Protein AF-A0A7J6UN41-F1 (afdb_monomer)

Foldseek 3Di:
DAAEEDEQFDKPPQPDGDHQQQDAPPLVCPRGNLVPVSCVVRCVLVVLVVDVVPYNYAYEYAYAADQQNQFDVSDHQQAADVQGGDPDVSSLQSVLVSVVSSQVSCVVSVRHHQEYEPHAAQCDHDRHRIGHHHDFLQRQQCSLQPHNVVSCCVVPNNRYDYDYDNHDPVCVCVNCVNRVVPPSSVD

Structure (mmCIF, N/CA/C/O backbone):
data_AF-A0A7J6UN41-F1
#
_entry.id   AF-A0A7J6UN41-F1
#
loop_
_atom_site.group_PDB
_atom_site.id
_atom_site.type_symbol
_atom_site.label_atom_id
_ato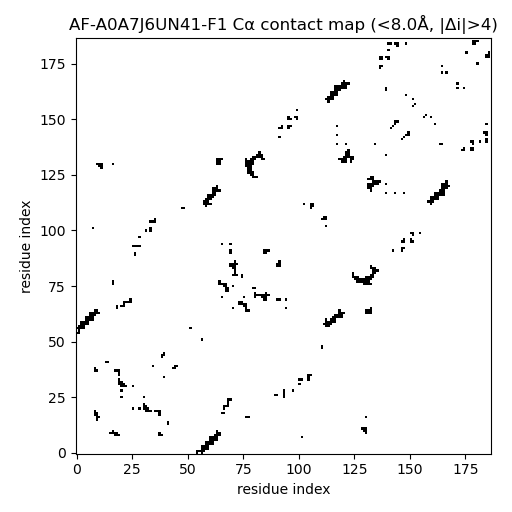m_site.label_alt_id
_atom_site.label_comp_id
_atom_site.label_asym_id
_atom_site.label_entity_id
_atom_site.label_seq_id
_atom_site.pdbx_PDB_ins_code
_atom_site.Cartn_x
_atom_site.Cartn_y
_atom_site.Cartn_z
_atom_site.occupancy
_atom_site.B_iso_or_equiv
_atom_site.auth_seq_id
_atom_site.auth_comp_id
_atom_site.auth_asym_id
_atom_site.auth_atom_id
_atom_site.pdbx_PDB_model_num
ATOM 1 N N . TYR A 1 1 ? -20.476 7.130 10.719 1.00 91.31 1 TYR A N 1
ATOM 2 C CA . TYR A 1 1 ? -19.639 6.565 9.642 1.00 91.31 1 TYR A CA 1
ATOM 3 C C . TYR A 1 1 ? -19.451 5.077 9.896 1.00 91.31 1 TYR A C 1
ATOM 5 O O . TYR A 1 1 ? -19.459 4.680 11.053 1.00 91.31 1 TYR A O 1
ATOM 13 N N . THR A 1 2 ? -19.342 4.261 8.844 1.00 96.31 2 THR A N 1
ATOM 14 C CA . THR A 1 2 ? -19.155 2.792 8.934 1.00 96.31 2 THR A CA 1
ATOM 15 C C . THR A 1 2 ? -17.916 2.299 8.182 1.00 96.31 2 THR A C 1
ATOM 17 O O . THR A 1 2 ? -17.608 1.109 8.202 1.00 96.31 2 THR A O 1
ATOM 20 N N . MET A 1 3 ? -17.208 3.199 7.503 1.00 97.56 3 MET A N 1
ATOM 21 C CA . MET A 1 3 ? -16.012 2.915 6.721 1.00 97.56 3 MET A CA 1
ATOM 22 C C . MET A 1 3 ? -15.042 4.092 6.843 1.00 97.56 3 MET A C 1
ATOM 24 O O . MET A 1 3 ? -15.492 5.232 6.975 1.00 97.56 3 MET A O 1
ATOM 28 N N . GLY A 1 4 ? -13.744 3.806 6.808 1.00 97.94 4 GLY A N 1
ATOM 29 C CA . GLY A 1 4 ? -12.669 4.795 6.770 1.00 97.94 4 GLY A CA 1
ATOM 30 C C . GLY A 1 4 ? -11.590 4.367 5.777 1.00 97.94 4 GLY A C 1
ATOM 31 O O . GLY A 1 4 ? -11.314 3.175 5.643 1.00 97.94 4 GLY A O 1
ATOM 32 N N . ARG A 1 5 ? -11.011 5.337 5.069 1.00 98.50 5 ARG A N 1
ATOM 33 C CA . ARG A 1 5 ? -9.909 5.135 4.123 1.00 98.50 5 ARG A CA 1
ATOM 34 C C . ARG A 1 5 ? -8.638 5.713 4.722 1.00 98.50 5 ARG A C 1
ATOM 36 O O . ARG A 1 5 ? -8.672 6.827 5.237 1.00 98.50 5 ARG A O 1
ATOM 43 N N . ILE A 1 6 ? -7.551 4.962 4.636 1.00 98.56 6 ILE A N 1
ATOM 44 C CA . ILE A 1 6 ? -6.256 5.320 5.206 1.00 98.56 6 ILE A CA 1
ATOM 45 C C . ILE A 1 6 ? -5.226 5.358 4.071 1.00 98.56 6 ILE A C 1
ATOM 47 O O . ILE A 1 6 ? -5.128 4.389 3.311 1.00 98.56 6 ILE A O 1
ATOM 51 N N . PRO A 1 7 ? -4.464 6.449 3.925 1.00 98.50 7 PRO A N 1
ATOM 52 C CA . PRO A 1 7 ? -3.271 6.447 3.097 1.00 98.50 7 PRO A CA 1
ATOM 53 C C . PRO A 1 7 ? -2.235 5.446 3.593 1.00 98.50 7 PRO A C 1
ATOM 55 O O . PRO A 1 7 ? -1.867 5.439 4.761 1.00 98.50 7 PRO A O 1
ATOM 58 N N . ILE A 1 8 ? -1.769 4.579 2.697 1.00 98.75 8 ILE A N 1
ATOM 59 C CA . ILE A 1 8 ? -0.535 3.835 2.933 1.00 98.75 8 ILE A CA 1
ATOM 60 C C . ILE A 1 8 ? 0.595 4.766 2.506 1.00 98.75 8 ILE A C 1
ATOM 62 O O . ILE A 1 8 ? 0.729 5.047 1.311 1.00 98.75 8 ILE A O 1
ATOM 66 N N . ASN A 1 9 ? 1.409 5.193 3.475 1.00 98.38 9 ASN A N 1
ATOM 67 C CA . ASN A 1 9 ? 2.387 6.278 3.347 1.00 98.38 9 ASN A CA 1
ATOM 68 C C . ASN A 1 9 ? 1.715 7.661 3.271 1.00 98.38 9 ASN A C 1
ATOM 70 O O . ASN A 1 9 ? 0.509 7.804 3.450 1.00 98.38 9 ASN A O 1
ATOM 74 N N . SER A 1 10 ? 2.516 8.684 2.987 1.00 97.88 10 SER A N 1
ATOM 75 C CA . SER A 1 10 ? 2.023 10.031 2.681 1.00 97.88 10 SER A CA 1
ATOM 76 C C . SER A 1 10 ? 1.152 10.112 1.418 1.00 97.88 10 SER A C 1
ATOM 78 O O . SER A 1 10 ? 1.224 9.276 0.513 1.00 97.88 10 SER A O 1
ATOM 80 N N . CYS A 1 11 ? 0.348 11.172 1.381 1.00 96.88 11 CYS A N 1
ATOM 81 C CA . CYS A 1 11 ? -0.486 11.622 0.270 1.00 96.88 11 CYS A CA 1
ATOM 82 C C . CYS A 1 11 ? -0.463 13.157 0.171 1.00 96.88 11 CYS A C 1
ATOM 84 O O . CYS A 1 11 ? 0.112 13.834 1.024 1.00 96.88 11 CYS A O 1
ATOM 86 N N . ASP A 1 12 ? -1.200 13.714 -0.789 1.00 95.06 12 ASP A N 1
ATOM 87 C CA . ASP A 1 12 ? -1.386 15.154 -0.999 1.00 95.06 12 ASP A CA 1
ATOM 88 C C . ASP A 1 12 ? -1.931 15.915 0.224 1.00 95.06 12 ASP A C 1
ATOM 90 O O . ASP A 1 12 ? -1.625 17.092 0.408 1.00 95.06 12 ASP A O 1
ATOM 94 N N . PHE A 1 13 ? -2.694 15.245 1.094 1.00 96.56 13 PHE A N 1
ATOM 95 C CA . PHE A 1 13 ? -3.194 15.802 2.360 1.00 96.56 13 PHE A CA 1
ATOM 96 C C . PHE A 1 13 ? -2.281 15.526 3.566 1.00 96.56 13 PHE A C 1
ATOM 98 O O . PHE A 1 13 ? -2.667 15.772 4.710 1.00 96.56 13 PHE A O 1
ATOM 105 N N . SER A 1 14 ? -1.072 15.012 3.338 1.00 96.56 14 SER A N 1
ATOM 106 C CA . SER A 1 14 ? -0.058 14.862 4.383 1.00 96.56 14 SER A CA 1
ATOM 107 C C . SER A 1 14 ? 0.758 16.149 4.533 1.00 96.56 14 SER A C 1
ATOM 109 O O . SER A 1 14 ? 1.025 16.834 3.548 1.00 96.56 14 SER A O 1
ATOM 111 N N . PRO A 1 15 ? 1.212 16.495 5.749 1.00 96.31 15 PRO A N 1
ATOM 112 C CA . PRO A 1 15 ? 2.009 17.703 5.963 1.00 96.31 15 PRO A CA 1
ATOM 113 C C . PRO A 1 15 ? 3.422 17.616 5.362 1.00 96.31 15 PRO A C 1
ATOM 115 O O . PRO A 1 15 ? 4.092 18.638 5.224 1.00 96.31 15 PRO A O 1
ATOM 118 N N . TYR A 1 16 ? 3.892 16.410 5.036 1.00 96.50 16 TYR A N 1
ATOM 119 C CA . TYR A 1 16 ? 5.158 16.138 4.360 1.00 96.50 16 TYR A CA 1
ATOM 120 C C . TYR A 1 16 ? 5.136 14.743 3.722 1.00 96.50 16 TYR A C 1
ATOM 122 O O . TYR A 1 16 ? 4.345 13.882 4.113 1.00 96.50 16 TYR A O 1
ATOM 130 N N . THR A 1 17 ? 6.048 14.509 2.778 1.00 97.31 17 THR A N 1
ATOM 131 C CA . THR A 1 17 ? 6.251 13.202 2.145 1.00 97.31 17 THR A CA 1
ATOM 132 C C . THR A 1 17 ? 7.024 12.262 3.071 1.00 97.31 17 THR A C 1
ATOM 134 O O . THR A 1 17 ? 8.110 12.590 3.550 1.00 97.31 17 THR A O 1
ATOM 137 N N . TYR A 1 18 ? 6.494 11.062 3.280 1.00 98.19 18 TYR A N 1
ATOM 138 C CA . TYR A 1 18 ? 7.138 9.963 3.998 1.00 98.19 18 TYR A CA 1
ATOM 139 C C . TYR A 1 18 ? 6.665 8.604 3.473 1.00 98.19 18 TYR A C 1
ATOM 141 O O . TYR A 1 18 ? 5.602 8.489 2.859 1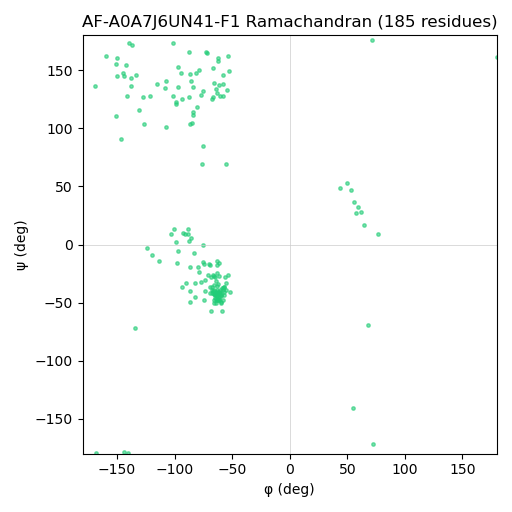.00 98.19 18 TYR A O 1
ATOM 149 N N . ASN A 1 19 ? 7.457 7.573 3.755 1.00 98.50 19 ASN A N 1
ATOM 150 C CA . ASN A 1 19 ? 7.132 6.155 3.618 1.00 98.50 19 ASN A CA 1
ATOM 151 C C . ASN A 1 19 ? 7.712 5.402 4.827 1.00 98.50 19 ASN A C 1
ATOM 153 O O . ASN A 1 19 ? 8.442 5.992 5.624 1.00 98.50 19 ASN A O 1
ATOM 157 N N . PHE A 1 20 ? 7.399 4.116 4.952 1.00 98.69 20 PHE A N 1
ATOM 158 C CA . PHE A 1 20 ? 7.852 3.271 6.055 1.00 98.69 20 PHE A CA 1
ATOM 159 C C . PHE A 1 20 ? 9.059 2.405 5.704 1.00 98.69 20 PHE A C 1
ATOM 161 O O . PHE A 1 20 ? 9.495 1.657 6.557 1.00 98.69 20 PHE A O 1
ATOM 168 N N . ASP A 1 21 ? 9.630 2.482 4.502 1.00 98.44 21 ASP A N 1
ATOM 169 C CA . ASP A 1 21 ? 10.873 1.770 4.187 1.00 98.44 21 ASP A CA 1
ATOM 170 C C . ASP A 1 21 ? 11.727 2.565 3.199 1.00 98.44 21 ASP A C 1
ATOM 172 O O . ASP A 1 21 ? 11.600 2.469 1.972 1.00 98.44 21 ASP A O 1
ATOM 176 N N . ASN A 1 22 ? 12.600 3.392 3.767 1.00 94.50 22 ASN A N 1
ATOM 177 C CA . ASN A 1 22 ? 13.410 4.336 3.013 1.00 94.50 22 ASN A CA 1
ATOM 178 C C . ASN A 1 22 ? 14.853 3.847 2.790 1.00 94.50 22 ASN A C 1
ATOM 180 O O . ASN A 1 22 ? 15.710 4.644 2.396 1.00 94.50 22 ASN A O 1
ATOM 184 N N . VAL A 1 23 ? 15.136 2.562 3.041 1.00 97.75 23 VAL A N 1
ATOM 185 C CA . VAL A 1 23 ? 16.438 1.945 2.758 1.00 97.75 23 VAL A CA 1
ATOM 186 C C . VAL A 1 23 ? 16.401 1.295 1.378 1.00 97.75 23 VAL A C 1
ATOM 188 O O . VAL A 1 23 ? 15.534 0.489 1.065 1.00 97.75 23 VAL A O 1
ATOM 191 N N . SER A 1 24 ? 17.341 1.677 0.514 1.00 98.00 24 SER A N 1
ATOM 192 C CA . SER A 1 24 ? 17.388 1.169 -0.859 1.00 98.00 24 SER A CA 1
ATOM 193 C C . SER A 1 24 ? 17.581 -0.337 -0.917 1.00 98.00 24 SER A C 1
ATOM 195 O O . SER A 1 24 ? 18.474 -0.865 -0.260 1.00 98.00 24 SER A O 1
ATOM 197 N N . ASP A 1 25 ? 16.835 -0.979 -1.817 1.00 97.75 25 ASP A N 1
ATOM 198 C CA . ASP A 1 25 ? 16.968 -2.405 -2.126 1.00 97.75 25 ASP A CA 1
ATOM 199 C C . ASP A 1 25 ? 16.780 -3.319 -0.890 1.00 97.75 25 ASP A C 1
ATOM 201 O O . ASP A 1 25 ? 17.287 -4.443 -0.867 1.00 97.75 25 ASP A O 1
ATOM 205 N N . ASP A 1 26 ? 16.011 -2.874 0.113 1.00 98.31 26 ASP A N 1
ATOM 206 C CA . ASP A 1 26 ? 15.603 -3.685 1.265 1.00 98.31 26 ASP A CA 1
ATOM 207 C C . ASP A 1 26 ? 14.480 -4.664 0.882 1.00 98.31 26 ASP A C 1
ATOM 209 O O . ASP A 1 26 ? 13.315 -4.548 1.255 1.00 98.31 26 ASP A O 1
ATOM 213 N N . PHE A 1 27 ? 14.821 -5.659 0.064 1.00 98.38 27 PHE A N 1
ATOM 214 C CA . PHE A 1 27 ? 13.850 -6.627 -0.458 1.00 98.38 27 PHE A CA 1
ATOM 215 C C . PHE A 1 27 ? 13.191 -7.491 0.625 1.00 98.38 27 PHE A C 1
ATOM 217 O O . PHE A 1 27 ? 12.172 -8.126 0.360 1.00 98.38 27 PHE A O 1
ATOM 224 N N . THR A 1 28 ? 13.790 -7.548 1.811 1.00 97.69 28 THR A N 1
ATOM 225 C CA . THR A 1 28 ? 13.307 -8.294 2.976 1.00 97.69 28 THR A CA 1
ATOM 226 C C . THR A 1 28 ? 12.520 -7.430 3.956 1.00 97.69 28 THR A C 1
ATOM 228 O O . THR A 1 28 ? 11.935 -7.988 4.886 1.00 97.69 28 THR A O 1
ATOM 231 N N . LEU A 1 29 ? 12.459 -6.111 3.731 1.00 98.38 29 LEU A N 1
ATOM 232 C CA . LEU A 1 29 ? 11.807 -5.133 4.604 1.00 98.38 29 LEU A CA 1
ATOM 233 C C . LEU A 1 29 ? 12.358 -5.180 6.045 1.00 98.38 29 LEU A C 1
ATOM 235 O O . LEU A 1 29 ? 11.604 -5.048 7.013 1.00 98.38 29 LEU A O 1
ATOM 239 N N . GLU A 1 30 ? 13.666 -5.417 6.199 1.00 98.25 30 GLU A N 1
ATOM 240 C CA . GLU A 1 30 ? 14.359 -5.450 7.498 1.00 98.25 30 GLU A CA 1
ATOM 241 C C . GLU A 1 30 ? 14.361 -4.081 8.192 1.00 98.25 30 GLU A C 1
ATOM 243 O O . GLU A 1 30 ? 14.383 -4.001 9.423 1.00 98.25 30 GLU A O 1
ATOM 248 N N . HIS A 1 31 ? 14.310 -3.010 7.407 1.00 98.25 31 HIS A N 1
ATOM 249 C CA . HIS A 1 31 ? 14.306 -1.619 7.834 1.00 98.25 31 HIS A CA 1
ATOM 250 C C . HIS A 1 31 ? 12.922 -0.971 7.767 1.00 98.25 31 HIS A C 1
ATOM 252 O O . HIS A 1 31 ? 12.814 0.240 7.986 1.00 98.25 31 HIS A O 1
ATOM 258 N N . PHE A 1 32 ? 11.867 -1.755 7.521 1.00 98.75 32 PHE A N 1
ATOM 259 C CA . PHE A 1 32 ? 10.506 -1.247 7.595 1.00 98.75 32 PHE A CA 1
ATOM 260 C C . PHE A 1 32 ? 10.217 -0.680 8.993 1.00 98.75 32 PHE A C 1
ATOM 262 O O . PHE A 1 32 ? 10.391 -1.346 10.015 1.00 98.75 32 PHE A O 1
ATOM 269 N N . ASP A 1 33 ? 9.722 0.549 9.041 1.00 98.56 33 ASP A N 1
ATOM 270 C CA . ASP A 1 33 ? 9.336 1.249 10.252 1.00 98.56 33 ASP A CA 1
ATOM 271 C C . ASP A 1 33 ? 8.006 0.711 10.806 1.00 98.56 33 ASP A C 1
ATOM 273 O O . ASP A 1 33 ? 6.926 1.261 10.584 1.00 98.56 33 ASP A O 1
ATOM 277 N N . ASP A 1 34 ? 8.091 -0.365 11.591 1.00 97.75 34 ASP A N 1
ATOM 278 C CA . ASP A 1 34 ? 6.957 -0.930 12.333 1.00 97.75 34 ASP A CA 1
ATOM 279 C C . ASP A 1 34 ? 6.349 0.045 13.358 1.00 97.75 34 ASP A C 1
ATOM 281 O O . ASP A 1 34 ? 5.241 -0.195 13.845 1.00 97.75 34 ASP A O 1
ATOM 285 N N . SER A 1 35 ? 7.050 1.129 13.719 1.00 98.12 35 SER A N 1
ATOM 286 C CA . SER A 1 35 ? 6.491 2.146 14.613 1.00 98.12 35 SER A CA 1
ATOM 287 C C . SER A 1 35 ? 5.469 3.039 13.911 1.00 98.12 35 SER A C 1
ATOM 289 O O . SER A 1 35 ? 4.677 3.677 14.606 1.00 98.12 35 SER A O 1
ATOM 291 N N . LEU A 1 36 ? 5.437 3.019 12.570 1.00 98.44 36 LEU A N 1
ATOM 292 C CA . LEU A 1 36 ? 4.603 3.866 11.717 1.00 98.44 36 LEU A CA 1
ATOM 293 C C . LEU A 1 36 ? 4.782 5.346 12.063 1.00 98.44 36 LEU A C 1
ATOM 295 O O . LEU A 1 36 ? 3.808 6.083 12.217 1.00 98.44 36 LEU A O 1
ATOM 299 N N . LYS A 1 37 ? 6.035 5.791 12.210 1.00 98.31 37 LYS A N 1
ATOM 300 C CA . LYS A 1 37 ? 6.355 7.114 12.747 1.00 98.31 37 LYS A CA 1
ATOM 301 C C . LYS A 1 37 ? 5.680 8.247 11.976 1.00 98.31 37 LYS A C 1
ATOM 303 O O . LYS A 1 37 ? 5.208 9.192 12.594 1.00 98.31 37 LYS A O 1
ATOM 308 N N . GLY A 1 38 ? 5.595 8.147 10.649 1.00 97.88 38 GLY A N 1
ATOM 309 C CA . GLY A 1 38 ? 4.888 9.139 9.832 1.00 97.88 38 GLY A CA 1
ATOM 310 C C . GLY A 1 38 ? 3.398 9.272 10.180 1.00 97.88 38 GLY A C 1
ATOM 311 O O . GLY A 1 38 ? 2.883 10.384 10.262 1.00 97.88 38 GLY A O 1
ATOM 312 N N . ASP A 1 39 ? 2.718 8.164 10.472 1.00 98.56 39 ASP A N 1
ATOM 313 C CA . ASP A 1 39 ? 1.304 8.175 10.870 1.00 98.56 39 ASP A CA 1
ATOM 314 C C . ASP A 1 39 ? 1.116 8.623 12.328 1.00 98.56 39 ASP A C 1
ATOM 316 O O . ASP A 1 39 ? 0.121 9.265 12.664 1.00 98.56 39 ASP A O 1
ATOM 320 N N . GLU A 1 40 ? 2.070 8.311 13.207 1.00 98.38 40 GLU A N 1
ATOM 321 C CA . GLU A 1 40 ? 2.088 8.807 14.590 1.00 98.38 40 GLU A CA 1
ATOM 322 C C . GLU A 1 40 ? 2.291 10.327 14.634 1.00 98.38 40 GLU A C 1
ATOM 324 O O . GLU A 1 40 ? 1.508 11.051 15.248 1.00 98.38 40 GLU A O 1
ATOM 329 N N . ASP A 1 41 ? 3.304 10.829 13.926 1.00 98.00 41 ASP A N 1
ATOM 330 C CA . ASP A 1 41 ? 3.678 12.247 13.905 1.00 98.00 41 ASP A CA 1
ATOM 331 C C . ASP A 1 41 ? 2.574 13.134 13.304 1.00 98.00 41 ASP A C 1
ATOM 333 O O . ASP A 1 41 ? 2.408 14.287 13.705 1.00 98.00 41 ASP A O 1
ATOM 337 N N . THR A 1 42 ? 1.802 12.602 12.352 1.00 97.75 42 THR A N 1
ATOM 338 C CA . THR A 1 42 ? 0.660 13.303 11.740 1.00 97.75 42 THR A CA 1
ATOM 339 C C . THR A 1 42 ? -0.625 13.207 12.565 1.00 97.75 42 THR A C 1
ATOM 341 O O . THR A 1 42 ? -1.613 13.866 12.239 1.00 97.75 42 THR A O 1
ATOM 344 N N . GLY A 1 43 ? -0.632 12.406 13.636 1.00 98.12 43 GLY A N 1
ATOM 345 C CA . GLY A 1 43 ? -1.807 12.152 14.468 1.00 98.12 43 GLY A CA 1
ATOM 346 C C . GLY A 1 43 ? -2.821 11.181 13.851 1.00 98.12 43 GLY A C 1
ATOM 347 O O . GLY A 1 43 ? -3.906 11.014 14.409 1.00 98.12 43 GLY A O 1
ATOM 348 N N . MET A 1 44 ? -2.490 10.517 12.736 1.00 98.25 44 MET A N 1
ATOM 349 C CA . MET A 1 44 ? -3.361 9.540 12.071 1.00 98.25 44 MET A CA 1
ATOM 350 C C . MET A 1 44 ? -3.698 8.367 12.999 1.00 98.25 44 MET A C 1
ATOM 352 O O . MET A 1 44 ? -4.862 7.980 13.109 1.00 98.25 44 MET A O 1
ATOM 356 N N . ILE A 1 45 ? -2.705 7.834 13.720 1.00 98.50 45 ILE A N 1
ATOM 357 C CA . ILE A 1 45 ? -2.915 6.722 14.662 1.00 98.50 45 ILE A CA 1
ATOM 358 C C . ILE A 1 45 ? -3.889 7.119 15.779 1.00 98.50 45 ILE A C 1
ATOM 360 O O . ILE A 1 45 ? -4.857 6.401 16.040 1.00 98.50 45 ILE A O 1
ATOM 364 N N . GLN A 1 46 ? -3.690 8.289 16.395 1.00 98.50 46 GLN A N 1
ATOM 365 C CA . GLN A 1 46 ? -4.582 8.781 17.448 1.00 98.50 46 GLN A CA 1
ATOM 366 C C . GLN A 1 46 ? -6.004 9.018 16.919 1.00 98.50 46 GLN A C 1
ATOM 368 O 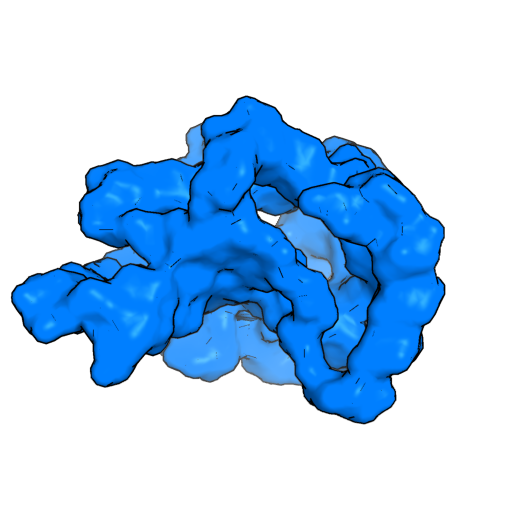O . GLN A 1 46 ? -6.971 8.585 17.544 1.00 98.50 46 GLN A O 1
ATOM 373 N N . LEU A 1 47 ? -6.139 9.631 15.739 1.00 98.25 47 LEU A N 1
ATOM 374 C CA . LEU A 1 47 ? -7.434 9.860 15.096 1.00 98.25 47 LEU A CA 1
ATOM 375 C C . LEU A 1 47 ? -8.203 8.549 14.876 1.00 98.25 47 LEU A C 1
ATOM 377 O O . LEU A 1 47 ? -9.410 8.481 15.120 1.00 98.25 47 LEU A O 1
ATOM 381 N N . LEU A 1 48 ? -7.517 7.500 14.419 1.00 98.44 48 LEU A N 1
ATOM 382 C CA . LEU A 1 48 ? -8.126 6.192 14.192 1.00 98.44 48 LEU A CA 1
ATOM 383 C C . LEU A 1 48 ? -8.554 5.530 15.503 1.00 98.44 48 LEU A C 1
ATOM 385 O O . LEU A 1 48 ? -9.639 4.948 15.553 1.00 98.44 48 LEU A O 1
ATOM 389 N N . HIS A 1 49 ? -7.764 5.655 16.570 1.00 98.56 49 HIS A N 1
ATOM 390 C CA . HIS A 1 49 ? -8.159 5.182 17.897 1.00 98.56 49 HIS A CA 1
ATOM 391 C C . HIS A 1 49 ? -9.412 5.883 18.419 1.00 98.56 49 HIS A C 1
ATOM 393 O O . HIS A 1 49 ? -10.351 5.206 18.845 1.00 98.56 49 HIS A O 1
ATOM 399 N N . ASP A 1 50 ? -9.464 7.210 18.323 1.00 98.38 50 ASP A N 1
ATOM 400 C CA . ASP A 1 50 ? -10.620 7.997 18.757 1.00 98.38 50 ASP A CA 1
ATOM 401 C C . ASP A 1 50 ? -11.874 7.618 17.955 1.00 98.38 50 ASP A C 1
ATOM 403 O O . ASP A 1 50 ? -12.957 7.432 18.515 1.00 98.38 50 ASP A O 1
ATOM 407 N N . ALA A 1 51 ? -11.725 7.424 16.641 1.00 98.12 51 ALA A N 1
ATOM 408 C CA . ALA A 1 51 ? -12.815 7.001 15.772 1.00 98.12 51 ALA A CA 1
ATOM 409 C C . ALA A 1 51 ? -13.311 5.579 16.098 1.00 98.12 51 ALA A C 1
ATOM 411 O O . ALA A 1 51 ? -14.522 5.345 16.149 1.00 98.12 51 ALA A O 1
ATOM 412 N N . LEU A 1 52 ? -12.401 4.632 16.350 1.00 97.88 52 LEU A N 1
ATOM 413 C CA . LEU A 1 52 ? -12.733 3.246 16.698 1.00 97.88 52 LEU A CA 1
ATOM 414 C C . LEU A 1 52 ? -13.337 3.109 18.103 1.00 97.88 52 LEU A C 1
ATOM 416 O O . LEU A 1 52 ? -14.121 2.188 18.340 1.00 97.88 52 LEU A O 1
ATOM 420 N N . ALA A 1 53 ? -13.034 4.033 19.020 1.00 97.81 53 ALA A N 1
ATOM 421 C CA . ALA A 1 53 ? -13.638 4.067 20.351 1.00 97.81 53 ALA A CA 1
ATOM 422 C C . ALA A 1 53 ? -15.147 4.367 20.309 1.00 97.81 53 ALA A C 1
ATOM 424 O O . ALA A 1 53 ? -15.890 3.941 21.195 1.00 97.81 53 ALA A O 1
ATOM 425 N N . VAL A 1 54 ? -15.613 5.076 19.274 1.00 97.69 54 VAL A N 1
ATOM 426 C CA . VAL A 1 54 ? -17.014 5.516 19.150 1.00 97.69 54 VAL A CA 1
ATOM 427 C C . VAL A 1 54 ? -17.773 4.855 17.998 1.00 97.69 54 VAL A C 1
ATOM 429 O O . VAL A 1 54 ? -19.002 4.938 17.947 1.00 97.69 54 VAL A O 1
ATOM 432 N N . ALA A 1 55 ? -17.080 4.196 17.066 1.00 96.75 55 ALA A N 1
ATOM 433 C CA . ALA A 1 55 ? -17.694 3.592 15.891 1.00 96.75 55 ALA A CA 1
ATOM 434 C C . ALA A 1 55 ? -17.031 2.273 15.480 1.00 96.75 55 ALA A C 1
ATOM 436 O O . ALA A 1 55 ? -15.816 2.106 15.505 1.00 96.75 55 ALA A O 1
ATOM 437 N N . LYS A 1 56 ? -17.852 1.340 14.986 1.00 95.62 56 LYS A N 1
ATOM 438 C CA . LYS A 1 56 ? -17.365 0.143 14.291 1.00 95.62 56 LYS A CA 1
ATOM 439 C C . LYS A 1 56 ? -17.130 0.488 12.824 1.00 95.62 56 LYS A C 1
ATOM 441 O O . LYS A 1 56 ? -18.089 0.628 12.063 1.00 95.62 56 LYS A O 1
ATOM 446 N N . LEU A 1 57 ? -15.867 0.638 12.438 1.00 97.75 57 LEU A N 1
ATOM 447 C CA . LEU A 1 57 ? -15.467 1.019 11.085 1.00 97.75 57 LEU A CA 1
ATOM 448 C C . LEU A 1 57 ? -14.853 -0.164 10.336 1.00 97.75 57 LEU A C 1
ATOM 450 O O . LEU A 1 57 ? -14.069 -0.928 10.890 1.00 97.75 57 LEU A O 1
ATOM 454 N N . LYS A 1 58 ? -15.175 -0.280 9.046 1.00 98.31 58 LYS A N 1
ATOM 455 C CA . LYS A 1 58 ? -14.348 -1.023 8.093 1.00 98.31 58 LYS A CA 1
ATOM 456 C C . LYS A 1 58 ? -13.247 -0.095 7.597 1.00 98.31 58 LYS A C 1
ATOM 458 O O . LYS A 1 58 ? -13.545 0.875 6.905 1.00 98.31 58 LYS A O 1
ATOM 463 N N . LEU A 1 59 ? -12.003 -0.365 7.966 1.00 98.75 59 LEU A N 1
ATOM 464 C CA . LEU A 1 59 ? -10.864 0.446 7.544 1.00 98.75 59 LEU A CA 1
ATOM 465 C C . LEU A 1 59 ? -10.186 -0.190 6.335 1.00 98.75 59 LEU A C 1
ATOM 467 O O . LEU A 1 59 ? -9.976 -1.402 6.329 1.00 98.75 59 LEU A O 1
ATOM 471 N N . PHE A 1 60 ? -9.846 0.598 5.320 1.00 98.75 60 PHE A N 1
ATOM 472 C CA . PHE A 1 60 ? -9.054 0.103 4.197 1.00 98.75 60 PHE A CA 1
ATOM 473 C C . PHE A 1 60 ? -7.912 1.039 3.822 1.00 98.75 60 PHE A C 1
ATOM 475 O O . PHE A 1 60 ? -8.041 2.257 3.939 1.00 98.75 60 PHE A O 1
ATOM 482 N N . GLY A 1 61 ? -6.804 0.448 3.376 1.00 98.75 61 GLY A N 1
ATOM 483 C CA . GLY A 1 61 ? -5.610 1.166 2.932 1.00 98.75 61 GLY A CA 1
ATOM 484 C C . GLY A 1 61 ? -5.586 1.399 1.420 1.00 98.75 61 GLY A C 1
ATOM 485 O O . GLY A 1 61 ? -6.055 0.558 0.659 1.00 98.75 61 GLY A O 1
ATOM 486 N N . SER A 1 62 ? -5.014 2.507 0.966 1.00 98.75 62 SER A N 1
ATOM 487 C CA . SER A 1 62 ? -4.657 2.717 -0.445 1.00 98.75 62 SER A CA 1
ATOM 488 C C . SER A 1 62 ? -3.320 3.454 -0.516 1.00 98.75 62 SER A C 1
ATOM 490 O O . SER A 1 62 ? -3.177 4.463 0.176 1.00 98.75 62 SER A O 1
ATOM 492 N N . PRO A 1 63 ? -2.311 2.981 -1.267 1.00 98.38 63 PRO A N 1
ATOM 493 C CA . PRO A 1 63 ? -1.054 3.707 -1.397 1.00 98.38 63 PRO A CA 1
ATOM 494 C C . PRO A 1 63 ? -1.124 4.756 -2.501 1.00 98.38 63 PRO A C 1
ATOM 496 O O . PRO A 1 63 ? -1.634 4.493 -3.587 1.00 98.38 63 PRO A O 1
ATOM 499 N N . TRP A 1 64 ? -0.516 5.916 -2.263 1.00 97.06 64 TRP A N 1
ATOM 500 C CA . TRP A 1 64 ? -0.307 6.922 -3.307 1.00 97.06 64 TRP A CA 1
ATOM 501 C C . TRP A 1 64 ? 0.990 6.668 -4.071 1.00 97.06 64 TRP A C 1
ATOM 503 O O . TRP A 1 64 ? 1.021 6.759 -5.296 1.00 97.06 64 TRP A O 1
ATOM 513 N N . SER A 1 65 ? 2.057 6.280 -3.372 1.00 96.94 65 SER A N 1
ATOM 514 C CA . SER A 1 65 ? 3.325 5.910 -3.995 1.00 96.94 65 SER A CA 1
ATOM 515 C C . SER A 1 65 ? 4.080 4.867 -3.167 1.00 96.94 65 SER A C 1
ATOM 517 O O . SER A 1 65 ? 4.085 4.949 -1.934 1.00 96.94 65 SER A O 1
ATOM 519 N N . PRO A 1 66 ? 4.802 3.940 -3.821 1.00 97.69 66 PRO A N 1
ATOM 520 C CA . PRO A 1 66 ? 5.840 3.153 -3.167 1.00 97.69 66 PRO A CA 1
ATOM 521 C C . PRO A 1 66 ? 7.077 4.017 -2.852 1.00 97.69 66 PRO A C 1
ATOM 523 O O . PRO A 1 66 ? 7.221 5.106 -3.431 1.00 97.69 66 PRO A O 1
ATOM 526 N N . PRO A 1 67 ? 7.990 3.540 -1.981 1.00 98.19 67 PRO A N 1
ATOM 527 C CA . PRO A 1 67 ? 9.305 4.143 -1.786 1.00 98.19 67 PRO A CA 1
ATOM 528 C C . PRO A 1 67 ? 10.076 4.310 -3.100 1.00 98.19 67 PRO A C 1
ATOM 530 O O . PRO A 1 67 ? 9.945 3.512 -4.033 1.00 98.19 67 PRO A O 1
ATOM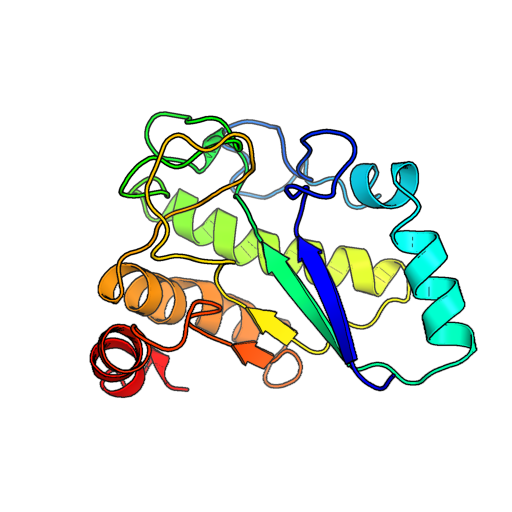 533 N N . TYR A 1 68 ? 10.924 5.338 -3.166 1.00 97.75 68 TYR A N 1
ATOM 534 C CA . TYR A 1 68 ? 11.618 5.722 -4.400 1.00 97.75 68 TYR A CA 1
ATOM 535 C C . TYR A 1 68 ? 12.452 4.578 -4.999 1.00 97.75 68 TYR A C 1
ATOM 537 O O . TYR A 1 68 ? 12.495 4.412 -6.216 1.00 97.75 68 TYR A O 1
ATOM 545 N N . TRP A 1 69 ? 13.073 3.748 -4.155 1.00 98.25 69 TRP A N 1
ATOM 546 C CA . TRP A 1 69 ? 13.938 2.651 -4.585 1.00 98.25 69 TRP A CA 1
ATOM 547 C C . TRP A 1 69 ? 13.167 1.509 -5.267 1.00 98.25 69 TRP A C 1
ATOM 549 O O . TRP A 1 69 ? 13.759 0.734 -6.016 1.00 98.25 69 TRP A O 1
ATOM 559 N N . MET A 1 70 ? 11.844 1.432 -5.096 1.00 98.44 70 MET A N 1
ATOM 560 C CA . MET A 1 70 ? 10.985 0.499 -5.834 1.00 98.44 70 MET A CA 1
ATOM 561 C C . MET A 1 70 ? 10.524 1.066 -7.189 1.00 98.44 70 MET A C 1
ATOM 563 O O . MET A 1 70 ? 10.140 0.307 -8.089 1.00 98.44 70 MET A O 1
ATOM 567 N N . LYS A 1 71 ? 10.582 2.394 -7.369 1.00 97.25 71 LYS A N 1
ATOM 568 C CA . LYS A 1 71 ? 10.127 3.089 -8.583 1.00 97.25 71 LYS A CA 1
ATOM 569 C C . LYS A 1 71 ? 11.174 3.046 -9.690 1.00 97.25 71 LYS A C 1
ATOM 571 O O . LYS A 1 71 ? 12.386 3.059 -9.456 1.00 97.25 71 LYS A O 1
ATOM 576 N N . ALA A 1 72 ? 10.712 3.000 -10.936 1.00 96.50 72 ALA A N 1
ATOM 577 C CA . ALA A 1 72 ? 11.558 3.029 -12.117 1.00 96.50 72 ALA A CA 1
ATOM 578 C C . ALA A 1 72 ? 12.479 4.259 -12.082 1.00 96.50 72 ALA A C 1
ATOM 580 O O . ALA A 1 72 ? 12.051 5.366 -11.767 1.00 96.50 72 ALA A O 1
ATOM 581 N N . GLY A 1 73 ? 13.770 4.047 -12.352 1.00 95.88 73 GLY A N 1
ATOM 582 C CA . GLY A 1 73 ? 14.772 5.116 -12.302 1.00 95.88 73 GLY A CA 1
ATOM 583 C C . GLY A 1 73 ? 15.009 5.728 -10.915 1.00 95.88 73 GLY A C 1
ATOM 584 O O . GLY A 1 73 ? 15.589 6.803 -10.852 1.00 95.88 73 GLY A O 1
ATOM 585 N N . ASN A 1 74 ? 14.581 5.072 -9.826 1.00 96.75 74 ASN A N 1
ATOM 586 C CA . ASN A 1 74 ? 14.627 5.621 -8.466 1.00 96.75 74 ASN A CA 1
ATOM 587 C C . ASN A 1 74 ? 13.823 6.929 -8.333 1.00 96.75 74 ASN A C 1
ATOM 589 O O . ASN A 1 74 ? 14.205 7.829 -7.585 1.00 96.75 74 ASN A O 1
ATOM 593 N N . HIS A 1 75 ? 12.736 7.054 -9.105 1.00 95.50 75 HIS A N 1
ATOM 594 C CA . HIS A 1 75 ? 11.913 8.257 -9.117 1.00 95.50 75 HIS A CA 1
ATOM 595 C C . HIS A 1 75 ? 11.383 8.572 -7.707 1.00 95.50 75 HIS A C 1
ATOM 597 O O . HIS A 1 75 ? 10.928 7.652 -7.025 1.00 95.50 75 HIS A O 1
ATOM 603 N N . PRO A 1 76 ? 11.382 9.847 -7.271 1.00 95.62 76 PRO A N 1
ATOM 604 C CA . PRO A 1 76 ? 10.784 10.254 -6.002 1.00 95.62 76 PRO A CA 1
ATOM 605 C C . PRO A 1 76 ? 9.321 9.819 -5.855 1.00 95.62 76 PRO A C 1
ATOM 607 O O . PRO A 1 76 ? 8.641 9.509 -6.840 1.00 95.62 76 PRO A O 1
ATOM 610 N N . MET A 1 77 ? 8.815 9.823 -4.620 1.00 95.88 77 MET A N 1
ATOM 611 C CA . MET A 1 77 ? 7.407 9.503 -4.360 1.00 95.88 77 MET A CA 1
ATOM 612 C C . MET A 1 77 ? 6.458 10.488 -5.048 1.00 95.88 77 MET A C 1
ATOM 614 O O . MET A 1 77 ? 5.476 10.050 -5.641 1.00 95.88 77 MET A O 1
ATOM 618 N N . VAL A 1 78 ? 6.799 11.781 -5.016 1.00 95.25 78 VAL A N 1
ATOM 619 C CA . VAL A 1 78 ? 6.080 12.858 -5.707 1.00 95.25 78 VAL A CA 1
ATOM 620 C C . VAL A 1 78 ? 6.207 12.697 -7.220 1.00 95.25 78 VAL A C 1
ATOM 622 O O . VAL A 1 78 ? 7.316 12.574 -7.745 1.00 95.25 78 VAL A O 1
ATOM 625 N N . GLY A 1 79 ? 5.066 12.693 -7.910 1.00 93.56 79 GLY A N 1
ATOM 626 C CA . GLY A 1 79 ? 4.956 12.352 -9.325 1.00 93.56 79 GLY A CA 1
ATOM 627 C C . GLY A 1 79 ? 5.166 10.859 -9.596 1.00 93.56 79 GLY A C 1
ATOM 628 O O . GLY A 1 79 ? 5.481 10.068 -8.707 1.00 93.56 79 GLY A O 1
ATOM 629 N N . SER A 1 80 ? 5.007 10.441 -10.851 1.00 93.50 80 SER A N 1
ATOM 630 C CA . SER A 1 80 ? 5.185 9.038 -11.240 1.00 93.50 80 SER A CA 1
ATOM 631 C C . SER A 1 80 ? 5.947 8.904 -12.555 1.00 93.50 80 SER A C 1
ATOM 633 O O . SER A 1 80 ? 5.577 9.563 -13.528 1.00 93.50 80 SER A O 1
ATOM 635 N N . PRO A 1 81 ? 6.921 7.976 -12.650 1.00 91.75 81 PRO A N 1
ATOM 636 C CA . PRO A 1 81 ? 7.361 7.484 -13.943 1.00 91.75 81 PRO A CA 1
ATOM 637 C C . PRO A 1 81 ? 6.278 6.568 -14.534 1.00 91.75 81 PRO A C 1
ATOM 639 O O . PRO A 1 81 ? 5.373 6.109 -13.829 1.00 91.75 81 PRO A O 1
ATOM 642 N N . TYR A 1 82 ? 6.384 6.272 -15.826 1.00 89.50 82 TYR A N 1
ATOM 643 C CA . TYR A 1 82 ? 5.571 5.249 -16.473 1.00 89.50 82 TYR A CA 1
ATOM 644 C C . TYR A 1 82 ? 6.482 4.315 -17.284 1.00 89.50 82 TYR A C 1
ATOM 646 O O . TYR A 1 82 ? 7.129 4.780 -18.227 1.00 89.50 82 TYR A O 1
ATOM 654 N N . PRO A 1 83 ? 6.576 3.019 -16.928 1.00 91.31 83 PRO A N 1
ATOM 655 C CA . PRO A 1 83 ? 5.895 2.344 -15.812 1.00 91.31 83 PRO A CA 1
ATOM 656 C C . PRO A 1 83 ? 6.362 2.825 -14.428 1.00 91.31 83 PRO A C 1
ATOM 658 O O . PRO A 1 83 ? 7.517 3.222 -14.279 1.00 91.31 83 PRO A O 1
ATOM 661 N N . CYS A 1 84 ? 5.490 2.752 -13.413 1.00 94.12 84 CYS A N 1
ATOM 662 C CA . CYS A 1 84 ? 5.858 3.184 -12.063 1.00 94.12 84 CYS A CA 1
ATOM 663 C C . CYS A 1 84 ? 6.907 2.283 -11.404 1.00 94.12 84 CYS A C 1
ATOM 665 O O . CYS A 1 84 ? 7.963 2.767 -11.006 1.00 94.12 84 CYS A O 1
ATOM 667 N N . LEU A 1 85 ? 6.633 0.981 -11.268 1.00 96.94 85 LEU A N 1
ATOM 668 C CA . LEU A 1 85 ? 7.549 0.043 -10.614 1.00 96.94 85 LEU A CA 1
ATOM 669 C C . LEU A 1 85 ? 8.702 -0.368 -11.535 1.00 96.94 85 LEU A C 1
ATOM 671 O O . LEU A 1 85 ? 8.552 -0.495 -12.758 1.00 96.94 85 LEU A O 1
ATOM 675 N N . LYS A 1 86 ? 9.855 -0.671 -10.929 1.00 97.62 86 LYS A N 1
ATOM 676 C CA . LYS A 1 86 ? 10.933 -1.389 -11.619 1.00 97.62 86 LYS A CA 1
ATOM 677 C C . LYS A 1 86 ? 10.428 -2.740 -12.137 1.00 97.62 86 LYS A C 1
ATOM 679 O O . LYS A 1 86 ? 9.577 -3.394 -11.539 1.00 97.62 86 LYS A O 1
ATOM 684 N N . GLN A 1 87 ? 10.963 -3.155 -13.282 1.00 95.38 87 GLN A N 1
ATOM 685 C CA . GLN A 1 87 ? 10.457 -4.329 -13.999 1.00 95.38 87 GLN A CA 1
ATOM 686 C C . GLN A 1 87 ? 10.921 -5.663 -13.409 1.00 95.38 87 GLN A C 1
ATOM 688 O O . GLN A 1 87 ? 10.242 -6.672 -13.596 1.00 95.38 87 GLN A O 1
ATOM 693 N N . ASP A 1 88 ? 12.044 -5.673 -12.687 1.00 97.38 88 ASP A N 1
ATOM 694 C CA . ASP A 1 88 ? 12.543 -6.875 -12.024 1.00 97.38 88 ASP A CA 1
ATOM 695 C C . ASP A 1 88 ? 11.556 -7.341 -10.936 1.00 97.38 88 ASP A C 1
ATOM 697 O O . ASP A 1 88 ? 11.047 -6.555 -10.130 1.00 97.38 88 ASP A O 1
ATOM 701 N N . LYS A 1 89 ? 11.279 -8.649 -10.943 1.00 98.06 89 LYS A N 1
ATOM 702 C CA . LYS A 1 89 ? 10.282 -9.324 -10.108 1.00 98.06 89 LYS A CA 1
ATOM 703 C C . LYS A 1 89 ? 10.501 -9.068 -8.622 1.00 98.06 89 LYS A C 1
ATOM 705 O O . LYS A 1 89 ? 9.518 -8.985 -7.895 1.00 98.06 89 LYS A O 1
ATOM 710 N N . LYS A 1 90 ? 11.754 -8.920 -8.178 1.00 98.31 90 LYS A N 1
ATOM 711 C CA . LYS A 1 90 ? 12.074 -8.680 -6.762 1.00 98.31 90 LYS A CA 1
ATOM 712 C C . LYS A 1 90 ? 11.488 -7.370 -6.229 1.00 98.31 90 LYS A C 1
ATOM 714 O O . LYS A 1 90 ? 11.040 -7.337 -5.093 1.00 98.31 90 LYS A O 1
ATOM 719 N N . TYR A 1 91 ? 11.408 -6.323 -7.057 1.00 98.44 91 TYR A N 1
ATOM 720 C CA . TYR A 1 91 ? 10.815 -5.042 -6.651 1.00 98.44 91 TYR A CA 1
ATOM 721 C C . TYR A 1 91 ? 9.294 -5.133 -6.557 1.00 98.44 91 TYR A C 1
ATOM 723 O O . TYR A 1 91 ? 8.700 -4.608 -5.622 1.00 98.44 91 TYR A O 1
ATOM 731 N N . LYS A 1 92 ? 8.659 -5.839 -7.501 1.00 98.44 92 LYS A N 1
ATOM 732 C CA . LYS A 1 92 ? 7.214 -6.103 -7.452 1.00 98.44 92 LYS A CA 1
ATOM 733 C C . LYS A 1 92 ? 6.864 -6.950 -6.226 1.00 98.44 92 LYS A C 1
ATOM 735 O O . LYS A 1 92 ? 5.934 -6.615 -5.505 1.00 98.44 92 LYS A O 1
ATOM 740 N N . GLN A 1 93 ? 7.643 -7.996 -5.949 1.00 98.81 93 GLN A N 1
ATOM 741 C CA . GLN A 1 93 ? 7.443 -8.832 -4.767 1.00 98.81 93 GLN A CA 1
ATOM 742 C C . GLN A 1 93 ? 7.633 -8.042 -3.467 1.00 98.81 93 GLN A C 1
ATOM 744 O O . GLN A 1 93 ? 6.745 -8.082 -2.624 1.00 98.81 93 GLN A O 1
ATOM 749 N N . ALA A 1 94 ? 8.716 -7.266 -3.339 1.00 98.75 94 ALA A N 1
ATOM 750 C CA . ALA A 1 94 ? 8.948 -6.425 -2.164 1.00 98.75 94 ALA A CA 1
ATOM 751 C C . ALA A 1 94 ? 7.800 -5.427 -1.940 1.00 98.75 94 ALA A C 1
ATOM 753 O O . ALA A 1 94 ? 7.359 -5.238 -0.810 1.00 98.75 94 ALA A O 1
ATOM 754 N N . TRP A 1 95 ? 7.243 -4.850 -3.013 1.00 98.75 95 TRP A N 1
ATOM 755 C CA . TRP A 1 95 ? 6.071 -3.983 -2.894 1.00 98.75 95 TRP A CA 1
ATOM 756 C C . TRP A 1 95 ? 4.818 -4.734 -2.427 1.00 98.75 95 TRP A C 1
ATOM 758 O O . TRP A 1 95 ? 4.083 -4.224 -1.593 1.00 98.75 95 TRP A O 1
ATOM 768 N N . ALA A 1 96 ? 4.576 -5.961 -2.895 1.00 98.81 96 ALA A N 1
ATOM 769 C CA . ALA A 1 96 ? 3.480 -6.783 -2.376 1.00 98.81 96 ALA A CA 1
ATOM 770 C C . ALA A 1 96 ? 3.677 -7.152 -0.892 1.00 98.81 96 ALA A C 1
ATOM 772 O O . ALA A 1 96 ? 2.727 -7.102 -0.110 1.00 98.81 96 ALA A O 1
ATOM 773 N N . ASP A 1 97 ? 4.903 -7.483 -0.487 1.00 98.88 97 ASP A N 1
ATOM 774 C CA . ASP A 1 97 ? 5.232 -7.800 0.907 1.00 98.88 97 ASP A CA 1
ATOM 775 C C . ASP A 1 97 ? 5.122 -6.556 1.813 1.00 98.88 97 ASP A C 1
ATOM 777 O O . ASP A 1 97 ? 4.730 -6.667 2.978 1.00 98.88 97 ASP A O 1
ATOM 781 N N . TYR A 1 98 ? 5.332 -5.355 1.259 1.00 98.88 98 TYR A N 1
ATOM 782 C CA . TYR A 1 98 ? 5.138 -4.081 1.956 1.00 98.88 98 TYR A CA 1
ATOM 783 C C . TYR A 1 98 ? 3.690 -3.895 2.424 1.00 98.88 98 TYR A C 1
ATOM 785 O O . TYR A 1 98 ? 3.461 -3.469 3.555 1.00 98.88 98 TYR A O 1
ATOM 793 N N . PHE A 1 99 ? 2.697 -4.274 1.607 1.00 98.88 99 PHE A N 1
ATOM 794 C CA . PHE A 1 99 ? 1.286 -4.250 2.021 1.00 98.88 99 PHE A CA 1
ATOM 795 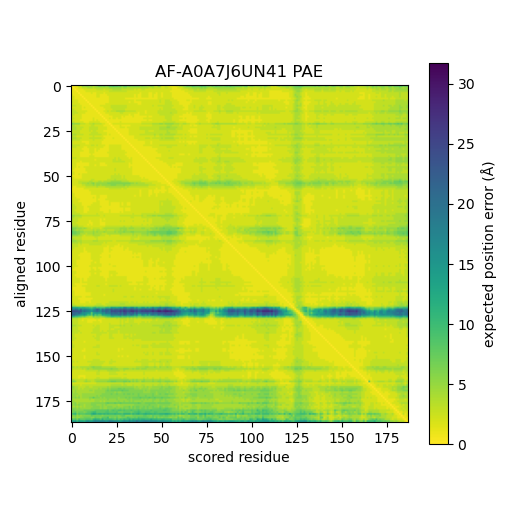C C . PHE A 1 99 ? 1.039 -5.145 3.236 1.00 98.88 99 PHE A C 1
ATOM 797 O O . PHE A 1 99 ? 0.352 -4.741 4.173 1.00 98.88 99 PHE A O 1
ATOM 804 N N . VAL A 1 100 ? 1.610 -6.354 3.240 1.00 98.81 100 VAL A N 1
ATOM 805 C CA . VAL A 1 100 ? 1.495 -7.275 4.379 1.00 98.81 100 VAL A CA 1
ATOM 806 C C . VAL A 1 100 ? 2.112 -6.657 5.625 1.00 98.81 100 VAL A C 1
ATOM 808 O O . VAL A 1 100 ? 1.487 -6.692 6.688 1.00 98.81 100 VAL A O 1
ATOM 811 N N . ARG A 1 101 ? 3.305 -6.065 5.498 1.00 98.69 101 ARG A N 1
ATOM 812 C CA . ARG A 1 101 ? 3.994 -5.447 6.630 1.00 98.69 101 ARG A CA 1
ATOM 813 C C . ARG A 1 101 ? 3.223 -4.253 7.185 1.00 98.69 101 ARG A C 1
ATOM 815 O O . ARG A 1 101 ? 3.057 -4.166 8.399 1.00 98.69 101 ARG A O 1
ATOM 822 N N . TRP A 1 102 ? 2.667 -3.410 6.316 1.00 98.88 102 TRP A N 1
ATOM 823 C CA . TRP A 1 102 ? 1.822 -2.282 6.709 1.00 98.88 102 TRP A CA 1
ATOM 824 C C . TRP A 1 102 ? 0.557 -2.732 7.452 1.00 98.88 102 TRP A C 1
ATOM 826 O O . TRP A 1 102 ? 0.281 -2.230 8.542 1.00 98.88 102 TRP A O 1
ATOM 836 N N . ILE A 1 103 ? -0.165 -3.735 6.930 1.00 98.88 103 ILE A N 1
ATOM 837 C CA . ILE A 1 103 ? -1.350 -4.301 7.600 1.00 98.88 103 ILE A CA 1
ATOM 838 C C . ILE A 1 103 ? -0.973 -4.819 8.992 1.00 98.88 103 ILE A C 1
ATOM 840 O O . ILE A 1 103 ? -1.635 -4.494 9.975 1.00 98.88 103 ILE A O 1
ATOM 844 N N . GLN A 1 104 ? 0.109 -5.594 9.094 1.00 98.81 104 GLN A N 1
ATOM 845 C CA . GLN A 1 104 ? 0.574 -6.134 10.371 1.00 98.81 104 GLN A CA 1
ATOM 846 C C . GLN A 1 104 ? 0.989 -5.032 11.354 1.00 98.81 104 GLN A C 1
ATOM 848 O O . 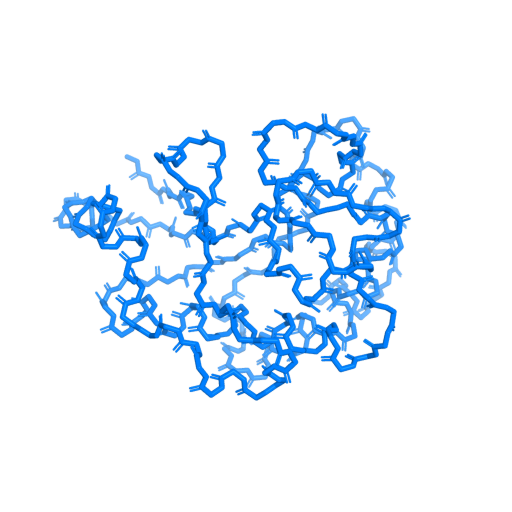GLN A 1 104 ? 0.710 -5.155 12.544 1.00 98.81 104 GLN A O 1
ATOM 853 N N . ALA A 1 105 ? 1.639 -3.964 10.889 1.00 98.81 105 ALA A N 1
ATOM 854 C CA . ALA A 1 105 ? 2.040 -2.839 11.731 1.00 98.81 105 ALA A CA 1
ATOM 855 C C . ALA A 1 105 ? 0.821 -2.092 12.304 1.00 98.81 105 ALA A C 1
ATOM 857 O O . ALA A 1 105 ? 0.776 -1.821 13.505 1.00 98.81 105 ALA A O 1
ATOM 858 N N . TYR A 1 106 ? -0.208 -1.852 11.487 1.00 98.81 106 TYR A N 1
ATOM 859 C CA . TYR A 1 106 ? -1.481 -1.285 11.944 1.00 98.81 106 TYR A CA 1
ATOM 860 C C . TYR A 1 106 ? -2.204 -2.210 12.936 1.00 98.81 106 TYR A C 1
ATOM 862 O O . TYR A 1 106 ? -2.673 -1.766 13.987 1.00 98.81 106 TYR A O 1
ATOM 870 N N . GLU A 1 107 ? -2.234 -3.518 12.668 1.00 98.50 107 GLU A N 1
ATOM 871 C CA . GLU A 1 107 ? -2.861 -4.498 13.562 1.00 98.50 107 GLU A CA 1
ATOM 872 C C . GLU A 1 107 ? -2.133 -4.622 14.909 1.00 98.50 107 GLU A C 1
ATOM 874 O O . GLU A 1 107 ? -2.792 -4.750 15.941 1.00 98.50 107 GLU A O 1
ATOM 879 N N . LYS A 1 108 ? -0.797 -4.500 14.941 1.00 98.62 108 LYS A N 1
ATOM 880 C CA . LYS A 1 108 ? -0.013 -4.421 16.192 1.00 98.62 108 LYS A CA 1
ATOM 881 C C . LYS A 1 108 ? -0.392 -3.206 17.042 1.00 98.62 108 LYS A C 1
ATOM 883 O O . LYS A 1 108 ? -0.258 -3.257 18.263 1.00 98.62 108 LYS A O 1
ATOM 888 N N . LYS A 1 109 ? -0.889 -2.136 16.418 1.00 98.56 109 LYS A N 1
ATOM 889 C CA . LYS A 1 109 ? -1.454 -0.965 17.099 1.00 98.56 109 LYS A CA 1
ATOM 890 C C . LYS A 1 109 ? -2.950 -1.108 17.386 1.00 98.56 109 LYS A C 1
ATOM 892 O O . LYS A 1 109 ? -3.583 -0.137 17.755 1.00 98.56 109 LYS A O 1
ATOM 897 N N . ASN A 1 110 ? -3.537 -2.301 17.278 1.00 98.25 110 ASN A N 1
ATOM 898 C CA . ASN A 1 110 ? -4.971 -2.550 17.479 1.00 98.25 110 ASN A CA 1
ATOM 899 C C . ASN A 1 110 ? -5.889 -1.806 16.490 1.00 98.25 110 ASN A C 1
ATOM 901 O O . ASN A 1 110 ? -7.046 -1.528 16.812 1.00 98.2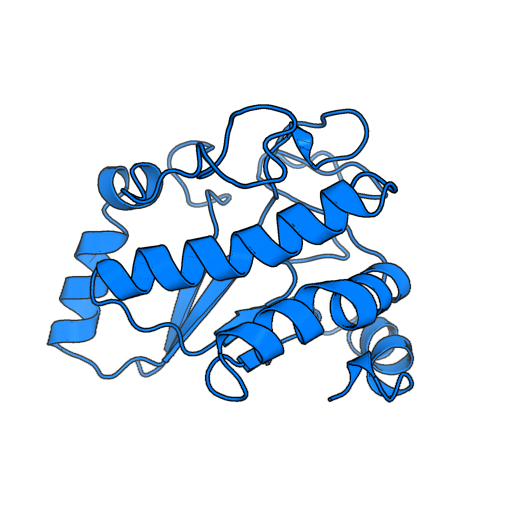5 110 ASN A O 1
ATOM 905 N N . ILE A 1 111 ? -5.402 -1.508 15.282 1.00 98.56 111 ILE A N 1
ATOM 906 C CA . ILE A 1 111 ? -6.198 -0.907 14.207 1.00 98.56 111 ILE A CA 1
ATOM 907 C C . ILE A 1 111 ? -6.456 -1.987 13.143 1.00 98.56 111 ILE A C 1
ATOM 909 O O . ILE A 1 111 ? -5.563 -2.306 12.358 1.00 98.56 111 ILE A O 1
ATOM 913 N N . PRO A 1 112 ? -7.654 -2.604 13.114 1.00 97.94 112 PRO A N 1
ATOM 914 C CA . PRO A 1 112 ? -7.935 -3.707 12.202 1.00 97.94 112 PRO A CA 1
ATOM 915 C C . PRO A 1 112 ? -8.145 -3.210 10.769 1.00 97.94 112 PRO A C 1
ATOM 917 O O . PRO A 1 112 ? -8.954 -2.312 10.527 1.00 97.94 112 PRO A O 1
ATOM 920 N N . ILE A 1 113 ? -7.487 -3.859 9.807 1.00 98.62 113 ILE A N 1
ATOM 921 C CA . ILE A 1 113 ? -7.634 -3.550 8.382 1.00 98.62 113 ILE A CA 1
ATOM 922 C C . ILE A 1 113 ? -8.603 -4.540 7.730 1.00 98.62 113 ILE A C 1
ATOM 924 O O . ILE A 1 113 ? -8.399 -5.754 7.739 1.00 98.62 113 ILE A O 1
ATOM 928 N N . TRP A 1 114 ? -9.682 -4.010 7.157 1.00 98.69 114 TRP A N 1
ATOM 929 C CA . TRP A 1 114 ? -10.691 -4.772 6.420 1.00 98.69 114 TRP A CA 1
ATOM 930 C C . TRP A 1 114 ? -10.272 -5.048 4.971 1.00 98.69 114 TRP A C 1
ATOM 932 O O . TRP A 1 114 ? -10.611 -6.095 4.417 1.00 98.69 114 TRP A O 1
ATOM 942 N N . GLY A 1 115 ? -9.536 -4.133 4.344 1.00 98.56 115 GLY A N 1
ATOM 943 C CA . GLY A 1 115 ? -9.103 -4.305 2.963 1.00 98.56 115 GLY A CA 1
ATOM 944 C C . GLY A 1 115 ? -8.049 -3.308 2.518 1.00 98.56 115 GLY A C 1
ATOM 945 O O . GLY A 1 115 ? -7.634 -2.438 3.278 1.00 98.56 115 GLY A O 1
ATOM 946 N N . VAL A 1 116 ? -7.634 -3.430 1.267 1.00 98.81 116 VAL A N 1
ATOM 947 C CA . VAL A 1 116 ? -6.730 -2.504 0.590 1.00 98.81 116 VAL A CA 1
ATOM 948 C C . VAL A 1 116 ? -7.150 -2.327 -0.865 1.00 98.81 116 VAL A C 1
ATOM 950 O O . VAL A 1 116 ? -7.769 -3.220 -1.447 1.00 98.81 116 VAL A O 1
ATOM 953 N N . THR A 1 117 ? -6.811 -1.192 -1.466 1.00 98.56 117 THR A N 1
ATOM 954 C CA . THR A 1 117 ? -6.792 -1.057 -2.924 1.00 98.56 117 THR A CA 1
ATOM 955 C C . THR A 1 117 ? -5.370 -1.268 -3.442 1.00 98.56 117 THR A C 1
ATOM 957 O O . THR A 1 117 ? -4.398 -1.056 -2.716 1.00 98.56 117 THR A O 1
ATOM 960 N N . GLN A 1 118 ? -5.227 -1.721 -4.688 1.00 97.38 118 GLN A N 1
ATOM 961 C CA . GLN A 1 118 ? -3.906 -1.981 -5.272 1.00 97.38 118 GLN A CA 1
ATOM 962 C C . GLN A 1 118 ? -3.045 -0.713 -5.397 1.00 97.38 118 GLN A C 1
ATOM 964 O O . GLN A 1 118 ? -1.824 -0.789 -5.258 1.00 97.38 118 GLN A O 1
ATOM 969 N N . GLN A 1 119 ? -3.667 0.427 -5.688 1.00 97.38 119 GLN A N 1
ATOM 970 C CA . GLN A 1 119 ? -3.007 1.709 -5.907 1.00 97.38 119 GLN A CA 1
ATOM 971 C C . GLN A 1 119 ? -4.073 2.804 -5.954 1.00 97.38 119 GLN A C 1
ATOM 973 O O . GLN A 1 119 ? -5.074 2.612 -6.631 1.00 97.38 119 GLN A O 1
ATOM 978 N N . ASN A 1 120 ? -3.850 3.949 -5.308 1.00 97.19 120 ASN A N 1
ATOM 979 C CA . ASN A 1 120 ? -4.650 5.154 -5.523 1.00 97.19 120 ASN A CA 1
ATOM 980 C C . ASN A 1 120 ? -4.406 5.681 -6.940 1.00 97.19 120 ASN A C 1
ATOM 982 O O . ASN A 1 120 ? -3.259 5.960 -7.298 1.00 97.19 120 ASN A O 1
ATOM 986 N N . GLU A 1 121 ? -5.470 5.863 -7.714 1.00 94.69 121 GLU A N 1
ATOM 987 C CA . GLU A 1 121 ? -5.438 6.526 -9.019 1.00 94.69 121 GLU A CA 1
ATOM 988 C C . GLU A 1 121 ? -4.353 6.009 -10.003 1.00 94.69 121 GLU A C 1
ATOM 990 O O . GLU A 1 121 ? -3.578 6.787 -10.562 1.00 94.69 121 GLU A O 1
ATOM 995 N N . PRO A 1 122 ? -4.279 4.691 -10.278 1.00 93.88 122 PRO A N 1
ATOM 996 C CA . PRO A 1 122 ? -3.205 4.059 -11.048 1.00 93.88 122 PRO A CA 1
ATOM 997 C C . PRO A 1 122 ? -3.112 4.532 -12.501 1.00 93.88 122 PRO A C 1
ATOM 999 O O . PRO A 1 122 ? -2.050 4.440 -13.109 1.00 93.88 122 PRO A O 1
ATOM 1002 N N . LEU A 1 123 ? -4.194 5.033 -13.094 1.00 90.25 123 LEU A N 1
ATOM 1003 C CA . LEU A 1 123 ? -4.161 5.543 -14.469 1.00 90.25 123 LEU A CA 1
ATOM 1004 C C . LEU A 1 123 ? -3.765 7.021 -14.537 1.00 90.25 123 LEU A C 1
ATOM 1006 O O . LEU A 1 123 ? -3.724 7.594 -15.622 1.00 90.25 123 LEU A O 1
ATOM 1010 N N . PHE A 1 124 ? -3.444 7.643 -13.403 1.00 80.62 124 PHE A N 1
ATOM 1011 C CA . PHE A 1 124 ? -2.983 9.017 -13.367 1.00 80.62 124 PHE A CA 1
ATOM 1012 C C . PHE A 1 124 ? -1.493 9.091 -13.723 1.00 80.62 124 PHE A C 1
ATOM 1014 O O . PHE A 1 124 ? -0.635 8.509 -13.056 1.00 80.62 124 PHE A O 1
ATOM 1021 N N . TYR A 1 125 ? -1.181 9.795 -14.811 1.00 66.69 125 TYR A N 1
ATOM 1022 C CA . TYR A 1 125 ? 0.170 9.947 -15.346 1.00 66.69 125 TYR A CA 1
ATOM 1023 C C . TYR A 1 125 ? 0.472 11.444 -15.501 1.00 66.69 125 TYR A C 1
ATOM 1025 O O . TYR A 1 125 ? -0.066 12.062 -16.407 1.00 66.69 125 TYR A O 1
ATOM 1033 N N . ILE A 1 126 ? 1.272 12.066 -14.619 1.00 63.78 126 ILE A N 1
ATOM 1034 C CA . ILE A 1 126 ? 1.966 13.356 -14.873 1.00 63.78 126 ILE A CA 1
ATOM 1035 C C . ILE A 1 126 ? 2.808 13.811 -13.667 1.00 63.78 126 ILE A C 1
ATOM 1037 O O . ILE A 1 126 ? 2.608 13.353 -12.543 1.00 63.78 126 ILE A O 1
ATOM 1041 N N . ASN A 1 127 ? 3.749 14.729 -13.937 1.00 61.78 127 ASN A N 1
ATOM 1042 C CA . ASN A 1 127 ? 4.504 15.573 -12.995 1.00 61.78 127 ASN A CA 1
ATOM 1043 C C . ASN A 1 127 ? 3.583 16.400 -12.073 1.00 61.78 127 ASN A C 1
ATOM 1045 O O . ASN A 1 127 ? 3.477 17.620 -12.210 1.00 61.78 127 ASN A O 1
ATOM 1049 N N . PHE A 1 128 ? 2.889 15.736 -11.159 1.00 69.44 128 PHE A N 1
ATOM 1050 C CA . PHE A 1 128 ? 2.102 16.380 -10.119 1.00 69.44 128 PHE A CA 1
ATOM 1051 C C . PHE A 1 128 ? 2.942 16.678 -8.881 1.00 69.44 128 PHE A C 1
ATOM 1053 O O . PHE A 1 128 ? 4.053 16.181 -8.704 1.00 69.44 128 PHE A O 1
ATOM 1060 N N . TRP A 1 129 ? 2.378 17.523 -8.028 1.00 85.38 129 TRP A N 1
ATOM 1061 C CA . TRP A 1 129 ? 3.010 18.064 -6.828 1.00 85.38 129 TRP A CA 1
ATOM 1062 C C . TRP A 1 129 ? 2.800 17.166 -5.595 1.00 85.38 129 TRP A C 1
ATOM 1064 O O . TRP A 1 129 ? 3.118 17.587 -4.489 1.00 85.38 129 TRP A O 1
ATOM 1074 N N . TRP A 1 130 ? 2.264 15.953 -5.787 1.00 92.25 130 TRP A N 1
ATOM 1075 C CA . TRP A 1 130 ? 1.969 14.962 -4.747 1.00 92.25 130 TRP A CA 1
ATOM 1076 C C . TRP A 1 130 ? 2.372 13.542 -5.162 1.00 92.25 130 TRP A C 1
ATOM 1078 O O . TRP A 1 130 ? 2.778 13.294 -6.302 1.00 92.25 130 TRP A O 1
ATOM 1088 N N . GLU A 1 131 ? 2.295 12.610 -4.218 1.00 95.88 131 GLU A N 1
ATOM 1089 C CA . GLU A 1 131 ? 2.671 11.209 -4.365 1.00 95.88 131 GLU A CA 1
ATOM 1090 C C . GLU A 1 131 ? 1.811 10.482 -5.412 1.00 95.88 131 GLU A C 1
ATOM 1092 O O . GLU A 1 131 ? 0.583 10.553 -5.375 1.00 95.88 131 GLU A O 1
ATOM 1097 N N . ALA A 1 132 ? 2.443 9.761 -6.346 1.00 95.50 132 ALA A N 1
ATOM 1098 C CA . ALA A 1 132 ? 1.726 9.025 -7.391 1.00 95.50 132 ALA A CA 1
ATOM 1099 C C . ALA A 1 132 ? 2.481 7.781 -7.882 1.00 95.50 132 ALA A C 1
ATOM 1101 O O . ALA A 1 132 ? 3.715 7.718 -7.847 1.00 95.50 132 ALA A O 1
ATOM 1102 N N . CYS A 1 133 ? 1.745 6.801 -8.412 1.00 94.94 133 CYS A N 1
ATOM 1103 C CA . CYS A 1 133 ? 2.317 5.617 -9.043 1.00 94.94 133 CYS A CA 1
ATOM 1104 C C . CYS A 1 133 ? 1.395 5.060 -10.135 1.00 94.94 133 CYS A C 1
ATOM 1106 O O . CYS A 1 133 ? 0.325 4.523 -9.867 1.00 94.94 133 CYS A O 1
ATOM 1108 N N . SER A 1 134 ? 1.834 5.192 -11.385 1.00 94.00 134 SER A N 1
ATOM 1109 C CA . SER A 1 134 ? 1.067 4.836 -12.572 1.00 94.00 134 SER A CA 1
ATOM 1110 C C . SER A 1 134 ? 1.224 3.364 -12.983 1.00 94.00 134 SER A C 1
ATOM 1112 O O . SER A 1 134 ? 2.340 2.873 -13.198 1.00 94.00 134 SER A O 1
ATOM 1114 N N . PHE A 1 135 ? 0.088 2.685 -13.140 1.00 94.31 135 PHE A N 1
ATOM 1115 C CA . PHE A 1 135 ? -0.061 1.329 -13.662 1.00 94.31 135 PHE A CA 1
ATOM 1116 C C . PHE A 1 135 ? -1.088 1.303 -14.796 1.00 94.31 135 PHE A C 1
ATOM 1118 O O . PHE A 1 135 ? -2.250 1.666 -14.604 1.00 94.31 135 PHE A O 1
ATOM 1125 N N . SER A 1 136 ? -0.703 0.757 -15.950 1.00 94.19 136 SER A N 1
ATOM 1126 C CA . SER A 1 136 ? -1.667 0.393 -16.995 1.00 94.19 136 SER A CA 1
ATOM 1127 C C . SER A 1 136 ? -2.648 -0.685 -16.505 1.00 94.19 136 SER A C 1
ATOM 1129 O O . SER A 1 136 ? -2.307 -1.434 -15.587 1.00 94.19 136 SER A O 1
ATOM 1131 N N . PRO A 1 137 ? -3.819 -0.867 -17.145 1.00 94.38 137 PRO A N 1
ATOM 1132 C CA . PRO A 1 137 ? -4.742 -1.956 -16.804 1.00 94.38 137 PRO A CA 1
ATOM 1133 C C . PRO A 1 137 ? -4.079 -3.344 -16.776 1.00 94.38 137 PRO A C 1
ATOM 1135 O O . PRO A 1 137 ? -4.296 -4.136 -15.858 1.00 94.38 137 PRO A O 1
ATOM 1138 N N . SER A 1 138 ? -3.196 -3.619 -17.743 1.00 94.50 138 SER A N 1
ATOM 1139 C CA . SER A 1 138 ? -2.436 -4.872 -17.797 1.00 94.50 138 SER A CA 1
ATOM 1140 C C . SER A 1 138 ? -1.443 -4.999 -16.641 1.00 94.50 138 SER A C 1
ATOM 1142 O O . SER A 1 138 ? -1.330 -6.064 -16.050 1.00 94.50 138 SER A O 1
ATOM 1144 N N . GLN A 1 139 ? -0.765 -3.914 -16.259 1.00 95.00 139 GLN A N 1
ATOM 1145 C CA . GLN A 1 139 ? 0.175 -3.921 -15.138 1.00 95.00 139 GLN A CA 1
ATOM 1146 C C . GLN A 1 139 ? -0.527 -4.076 -13.791 1.00 95.00 139 GLN A C 1
ATOM 1148 O O . GLN A 1 139 ? 0.014 -4.754 -12.921 1.00 95.00 139 GLN A O 1
ATOM 1153 N N . GLN A 1 140 ? -1.711 -3.478 -13.617 1.00 95.50 140 GLN A N 1
ATOM 1154 C CA . GLN A 1 140 ? -2.548 -3.713 -12.437 1.00 95.50 140 GLN A CA 1
ATOM 1155 C C . GLN A 1 140 ? -2.913 -5.197 -12.349 1.00 95.50 140 GLN A C 1
ATOM 1157 O O . GLN A 1 140 ? -2.695 -5.825 -11.316 1.00 95.50 140 GLN A O 1
ATOM 1162 N N . THR A 1 141 ? -3.389 -5.768 -13.459 1.00 95.69 141 THR A N 1
ATOM 1163 C CA . THR A 1 141 ? -3.778 -7.183 -13.553 1.00 95.69 141 THR A CA 1
ATOM 1164 C C . THR A 1 141 ? -2.604 -8.111 -13.246 1.00 95.69 141 THR A C 1
ATOM 1166 O O . THR A 1 141 ? -2.720 -8.967 -12.374 1.00 95.69 141 THR A O 1
ATOM 1169 N N . ASP A 1 142 ? -1.451 -7.906 -13.887 1.00 96.31 142 ASP A N 1
ATOM 1170 C CA . ASP A 1 142 ? -0.243 -8.703 -13.653 1.00 96.31 142 ASP A CA 1
ATOM 1171 C C . ASP A 1 142 ? 0.246 -8.579 -12.204 1.00 96.31 142 ASP A C 1
ATOM 1173 O O . ASP A 1 142 ? 0.626 -9.570 -11.582 1.00 96.31 142 ASP A O 1
ATOM 1177 N N . PHE A 1 143 ? 0.227 -7.368 -11.637 1.00 97.75 143 PHE A N 1
ATOM 1178 C CA . PHE A 1 143 ? 0.658 -7.151 -10.259 1.00 97.75 143 PHE A CA 1
ATOM 1179 C C . PHE A 1 143 ? -0.269 -7.839 -9.250 1.00 97.75 143 PHE A C 1
ATOM 1181 O O . PHE A 1 143 ? 0.213 -8.485 -8.318 1.00 97.75 143 PHE A O 1
ATOM 1188 N N . ILE A 1 144 ? -1.584 -7.749 -9.454 1.00 97.69 144 ILE A N 1
ATOM 1189 C CA . ILE A 1 144 ? -2.585 -8.421 -8.620 1.00 97.69 144 ILE A CA 1
ATOM 1190 C C . ILE A 1 144 ? -2.447 -9.939 -8.739 1.00 97.69 144 ILE A C 1
ATOM 1192 O O . ILE A 1 144 ? -2.330 -10.613 -7.717 1.00 97.69 144 ILE A O 1
ATOM 1196 N N . ARG A 1 145 ? -2.396 -10.466 -9.966 1.00 97.38 145 ARG A N 1
ATOM 1197 C CA . ARG A 1 145 ? -2.339 -11.904 -10.250 1.00 97.38 145 ARG A CA 1
ATOM 1198 C C . ARG A 1 145 ? -1.082 -12.570 -9.708 1.00 97.38 145 ARG A C 1
ATOM 1200 O O . ARG A 1 145 ? -1.164 -13.640 -9.112 1.00 97.38 145 ARG A O 1
ATOM 1207 N N . ASP A 1 146 ? 0.076 -11.969 -9.968 1.00 97.88 146 ASP A N 1
ATOM 1208 C CA . ASP A 1 146 ? 1.359 -12.648 -9.786 1.00 97.88 146 ASP A CA 1
ATOM 1209 C C . ASP A 1 146 ? 2.036 -12.296 -8.451 1.00 97.88 146 ASP A C 1
ATOM 1211 O O . ASP A 1 146 ? 2.945 -13.015 -8.037 1.00 97.88 146 ASP A O 1
ATOM 1215 N N . TYR A 1 147 ? 1.604 -11.220 -7.773 1.00 98.44 147 TYR A N 1
ATOM 1216 C CA . TYR A 1 147 ? 2.266 -10.710 -6.566 1.00 98.44 147 TYR A CA 1
ATOM 1217 C C . TYR A 1 147 ? 1.286 -10.381 -5.436 1.00 98.44 147 TYR A C 1
ATOM 1219 O O . TYR A 1 147 ? 1.239 -11.102 -4.442 1.00 98.44 147 TYR A O 1
ATOM 1227 N N . LEU A 1 148 ? 0.495 -9.308 -5.564 1.00 98.44 148 LEU A N 1
ATOM 1228 C CA . LEU A 1 148 ? -0.278 -8.763 -4.443 1.00 98.44 148 LEU A CA 1
ATOM 1229 C C . LEU A 1 148 ? -1.365 -9.728 -3.955 1.00 98.44 148 LEU A C 1
ATOM 1231 O O . LEU A 1 148 ? -1.448 -9.988 -2.756 1.00 98.44 148 LEU A O 1
ATOM 1235 N N . GLY A 1 149 ? -2.159 -10.296 -4.866 1.00 98.00 149 GLY A N 1
ATOM 1236 C CA . GLY A 1 149 ? -3.213 -11.258 -4.537 1.00 98.00 149 GLY A CA 1
ATOM 1237 C C . GLY A 1 149 ? -2.667 -12.500 -3.820 1.00 98.00 149 GLY A C 1
ATOM 1238 O O . GLY A 1 149 ? -3.062 -12.754 -2.678 1.00 98.00 149 GLY A O 1
ATOM 1239 N N . PRO A 1 150 ? -1.709 -13.244 -4.413 1.00 98.12 150 PRO A N 1
ATOM 1240 C CA . PRO A 1 150 ? -1.084 -14.395 -3.761 1.00 98.12 150 PRO A CA 1
ATOM 1241 C C . PRO A 1 150 ? -0.419 -14.063 -2.420 1.00 98.12 150 PRO A C 1
ATOM 1243 O O . PRO A 1 150 ? -0.555 -14.837 -1.471 1.00 98.12 150 PRO A O 1
ATOM 1246 N N . THR A 1 151 ? 0.274 -12.923 -2.312 1.00 98.56 151 THR A N 1
ATOM 1247 C CA . THR A 1 151 ? 0.927 -12.496 -1.065 1.00 98.56 151 THR A CA 1
ATOM 1248 C C . THR A 1 151 ? -0.094 -12.226 0.043 1.00 98.56 151 THR A C 1
ATOM 1250 O O . THR A 1 151 ? 0.082 -12.727 1.156 1.00 98.56 151 THR A O 1
ATOM 1253 N N . LEU A 1 152 ? -1.177 -11.496 -0.248 1.00 98.44 152 LEU A N 1
ATOM 1254 C CA . LEU A 1 152 ? -2.238 -11.232 0.728 1.00 98.44 152 LEU A CA 1
ATOM 1255 C C . LEU A 1 152 ? -2.962 -12.519 1.131 1.00 98.44 152 LEU A C 1
ATOM 1257 O O . LEU A 1 152 ? -3.128 -12.769 2.324 1.00 98.44 152 LEU A O 1
ATOM 1261 N N . ASN A 1 153 ? -3.330 -13.363 0.165 1.00 97.50 153 ASN A N 1
ATOM 1262 C CA . ASN A 1 153 ? -4.042 -14.610 0.436 1.00 97.50 153 ASN A CA 1
ATOM 1263 C C . ASN A 1 153 ? -3.195 -15.583 1.275 1.00 97.50 153 ASN A C 1
ATOM 1265 O O . ASN A 1 153 ? -3.685 -16.177 2.232 1.00 97.50 153 ASN A O 1
ATOM 1269 N N . ARG A 1 154 ? -1.891 -15.695 0.986 1.00 97.94 154 ARG A N 1
ATOM 1270 C CA . ARG A 1 154 ? -0.962 -16.534 1.760 1.00 97.94 154 ARG A CA 1
ATOM 1271 C C . ARG A 1 154 ? -0.895 -16.135 3.237 1.00 97.94 154 ARG A C 1
ATOM 1273 O O . ARG A 1 154 ? -0.759 -17.015 4.082 1.00 97.94 154 ARG A O 1
ATOM 1280 N N . THR A 1 155 ? -0.961 -14.840 3.545 1.00 98.19 155 THR A N 1
ATOM 1281 C CA . THR A 1 155 ? -0.806 -14.346 4.923 1.00 98.19 155 THR A CA 1
ATOM 1282 C C . THR A 1 155 ? -2.140 -14.176 5.653 1.00 98.19 155 THR A C 1
ATOM 1284 O O . THR A 1 155 ? -2.216 -14.432 6.854 1.00 98.19 155 THR A O 1
ATOM 1287 N N . PHE A 1 156 ? -3.195 -13.747 4.961 1.00 98.19 156 PHE A N 1
ATOM 1288 C CA . PHE A 1 156 ? -4.461 -13.348 5.583 1.00 98.19 156 PHE A CA 1
ATOM 1289 C C . PHE A 1 156 ? -5.671 -14.179 5.142 1.00 98.19 156 PHE A C 1
ATOM 1291 O O . PHE A 1 156 ? -6.742 -14.036 5.739 1.00 98.19 156 PHE A O 1
ATOM 1298 N N . GLY A 1 157 ? -5.531 -15.035 4.127 1.00 95.81 157 GLY A N 1
ATOM 1299 C CA . GLY A 1 157 ? -6.663 -15.698 3.483 1.00 95.81 157 GLY A CA 1
ATOM 1300 C C . GLY A 1 157 ? -7.699 -14.681 2.993 1.00 95.81 157 GLY A C 1
ATOM 1301 O O . GLY A 1 157 ? -7.365 -13.564 2.600 1.00 95.81 157 GLY A O 1
ATOM 1302 N N . ASP A 1 158 ? -8.979 -15.015 3.152 1.00 94.00 158 ASP A N 1
ATOM 1303 C CA . ASP A 1 158 ? -10.100 -14.154 2.747 1.00 94.00 158 ASP A CA 1
ATOM 1304 C C . ASP A 1 158 ? -10.357 -12.954 3.675 1.00 94.00 158 ASP A C 1
ATOM 1306 O O . ASP A 1 158 ? -11.312 -12.194 3.457 1.00 94.00 158 ASP A O 1
ATOM 1310 N N . ARG A 1 159 ? -9.576 -12.799 4.751 1.00 97.31 159 ARG A N 1
ATOM 1311 C CA . ARG A 1 159 ? -9.837 -11.806 5.801 1.00 97.31 159 ARG A CA 1
ATOM 1312 C C . ARG A 1 159 ? -9.657 -10.374 5.307 1.00 97.31 159 ARG A C 1
ATOM 1314 O O . ARG A 1 159 ? -10.472 -9.519 5.651 1.00 97.31 159 ARG A O 1
ATOM 1321 N N . VAL A 1 160 ? -8.610 -10.123 4.524 1.00 98.25 160 VAL A N 1
ATOM 1322 C CA . VAL A 1 160 ? -8.298 -8.806 3.955 1.00 98.25 160 VAL A CA 1
ATOM 1323 C C . VAL A 1 160 ? -8.805 -8.769 2.520 1.00 98.25 160 VAL A C 1
ATOM 1325 O O . VAL A 1 160 ? -8.425 -9.601 1.702 1.00 98.25 160 VAL A O 1
ATOM 1328 N N . LYS A 1 161 ? -9.677 -7.809 2.203 1.00 98.06 161 LYS A N 1
ATOM 1329 C CA . LYS A 1 161 ? -10.221 -7.649 0.848 1.00 98.06 161 LYS A CA 1
ATOM 1330 C C . LYS A 1 161 ? -9.282 -6.843 -0.038 1.00 98.06 161 LYS A C 1
ATOM 1332 O O . LYS A 1 161 ? -8.805 -5.796 0.381 1.00 98.06 161 LYS A O 1
ATOM 1337 N N . LEU A 1 162 ? -9.065 -7.304 -1.266 1.00 97.94 162 LEU A N 1
ATOM 1338 C CA . LEU A 1 162 ? -8.350 -6.559 -2.297 1.00 97.94 162 LEU A CA 1
ATOM 1339 C C . LEU A 1 162 ? -9.356 -5.935 -3.266 1.00 97.94 162 LEU A C 1
ATOM 1341 O O . LEU A 1 162 ? -10.238 -6.613 -3.787 1.00 97.94 162 LEU A O 1
ATOM 1345 N N . MET A 1 163 ? -9.225 -4.634 -3.489 1.00 97.06 163 MET A N 1
ATOM 1346 C CA . MET A 1 163 ? -10.020 -3.866 -4.442 1.00 97.06 163 MET A CA 1
ATOM 1347 C C . MET A 1 163 ? -9.100 -3.346 -5.554 1.00 97.06 163 MET A C 1
ATOM 1349 O O . MET A 1 163 ? -7.982 -2.901 -5.291 1.00 97.06 163 MET A O 1
ATOM 1353 N N . TYR A 1 164 ? -9.555 -3.405 -6.802 1.00 93.50 164 TYR A N 1
ATOM 1354 C CA . TYR A 1 164 ? -8.787 -2.939 -7.959 1.00 93.50 164 TYR A CA 1
ATOM 1355 C C . TYR A 1 164 ? -9.257 -1.552 -8.425 1.00 93.50 164 TYR A C 1
ATOM 1357 O O . TYR A 1 164 ? -10.268 -1.035 -7.942 1.00 93.50 164 TYR A O 1
ATOM 1365 N N . MET A 1 165 ? -8.533 -0.967 -9.383 1.00 90.50 165 MET A N 1
ATOM 1366 C CA . MET A 1 165 ? -8.802 0.333 -10.006 1.00 90.50 165 MET A CA 1
ATOM 1367 C C . MET A 1 165 ? -8.616 1.552 -9.094 1.00 90.50 165 MET A C 1
ATOM 1369 O O . MET A 1 165 ? -7.713 2.319 -9.373 1.00 90.50 165 MET A O 1
ATOM 1373 N N . ASP A 1 166 ? -9.461 1.776 -8.077 1.00 95.88 166 ASP A N 1
ATOM 1374 C CA . ASP A 1 166 ? -9.427 2.974 -7.195 1.00 95.88 166 ASP A CA 1
ATOM 1375 C C . ASP A 1 166 ? -9.211 4.300 -7.969 1.00 95.88 166 ASP A C 1
ATOM 1377 O O . ASP A 1 166 ? -8.325 5.098 -7.662 1.00 95.88 166 ASP A O 1
ATOM 1381 N N . PHE A 1 167 ? -9.990 4.492 -9.044 1.00 94.62 167 PHE A N 1
ATOM 1382 C CA . PHE A 1 167 ? -9.879 5.635 -9.956 1.00 94.62 167 PHE A CA 1
ATOM 1383 C C . PHE A 1 167 ? -11.243 6.110 -10.474 1.00 94.62 167 PHE A C 1
ATOM 1385 O O . PHE A 1 167 ? -12.295 5.577 -10.113 1.00 94.62 167 PHE A O 1
ATOM 1392 N N . VAL A 1 168 ? -11.236 7.127 -11.340 1.00 92.94 168 VAL A N 1
ATOM 1393 C CA . VAL A 1 168 ? -12.454 7.723 -11.895 1.00 92.94 168 VAL A CA 1
ATOM 1394 C C . VAL A 1 168 ? -13.219 6.744 -12.786 1.00 92.94 168 VAL A C 1
ATOM 1396 O O . VAL A 1 168 ? -12.646 6.025 -13.602 1.00 92.94 168 VAL A O 1
ATOM 1399 N N . LYS A 1 169 ? -14.549 6.759 -12.652 1.00 93.38 169 LYS A N 1
ATOM 1400 C CA . LYS A 1 169 ? -15.486 5.793 -13.254 1.00 93.38 169 LYS A CA 1
ATOM 1401 C C . LYS A 1 169 ? -15.353 5.623 -14.775 1.00 93.38 169 LYS A C 1
ATOM 1403 O O . LYS A 1 169 ? -15.720 4.570 -15.285 1.00 93.38 169 LYS A O 1
ATOM 1408 N N . GLU A 1 170 ? -14.861 6.633 -15.487 1.00 93.00 170 GLU A N 1
ATOM 1409 C CA . GLU A 1 170 ? -14.706 6.607 -16.947 1.00 93.00 170 GLU A CA 1
ATOM 1410 C C . GLU A 1 170 ? -13.838 5.435 -17.431 1.00 93.00 170 GLU A C 1
ATOM 1412 O O . GLU A 1 170 ? -14.190 4.789 -18.410 1.00 93.00 170 GLU A O 1
ATOM 1417 N N . PHE A 1 171 ? -12.797 5.072 -16.677 1.00 90.12 171 PHE A N 1
ATOM 1418 C CA . PHE A 1 171 ? -11.877 3.983 -17.029 1.00 90.12 171 PHE A CA 1
ATOM 1419 C C . PHE A 1 171 ? -12.297 2.615 -16.475 1.00 90.12 171 PHE A C 1
ATOM 1421 O O . PHE A 1 171 ? -11.519 1.660 -16.499 1.00 90.12 171 PHE A O 1
ATOM 1428 N N . LEU A 1 172 ? -13.509 2.500 -15.917 1.00 90.00 172 LEU A N 1
ATOM 1429 C CA . LEU A 1 172 ? -13.942 1.272 -15.248 1.00 90.00 172 LEU A CA 1
ATOM 1430 C C . LEU A 1 172 ? -13.933 0.078 -16.200 1.00 90.00 172 LEU A C 1
ATOM 1432 O O . LEU A 1 172 ? -13.485 -1.000 -15.807 1.00 90.00 172 LEU A O 1
ATOM 1436 N N . MET A 1 173 ? -14.412 0.271 -17.431 1.00 91.94 173 MET A N 1
ATOM 1437 C CA . MET A 1 173 ? -14.442 -0.796 -18.432 1.00 91.94 173 MET A CA 1
ATOM 1438 C C . MET A 1 173 ? -13.029 -1.160 -18.889 1.00 91.94 173 MET A C 1
ATOM 1440 O O . MET A 1 173 ? -12.700 -2.338 -18.904 1.00 91.94 173 MET A O 1
ATOM 1444 N N . ASP A 1 174 ? -12.158 -0.171 -19.110 1.00 89.44 174 ASP A N 1
ATOM 1445 C CA . ASP A 1 174 ? -10.772 -0.402 -19.540 1.00 89.44 174 ASP A CA 1
ATOM 1446 C C . ASP A 1 174 ? -9.985 -1.282 -18.560 1.00 89.44 174 ASP A C 1
ATOM 1448 O O . ASP A 1 174 ? -9.169 -2.108 -18.970 1.00 89.44 174 ASP A O 1
ATOM 1452 N N . VAL A 1 175 ? -10.224 -1.117 -17.254 1.00 89.62 175 VAL A N 1
ATOM 1453 C CA . VAL A 1 175 ? -9.587 -1.951 -16.226 1.00 89.62 175 VAL A CA 1
ATOM 1454 C C . VAL A 1 175 ? -10.315 -3.280 -16.054 1.00 89.62 175 VAL A C 1
ATOM 1456 O O . VAL A 1 175 ? -9.671 -4.328 -15.995 1.00 89.62 175 VAL A O 1
ATOM 1459 N N . SER A 1 176 ? -11.647 -3.258 -15.982 1.00 91.94 176 SER A N 1
ATOM 1460 C CA . SER A 1 176 ? -12.443 -4.457 -15.697 1.00 91.94 176 SER A CA 1
ATOM 1461 C C . SER A 1 176 ? -12.379 -5.482 -16.828 1.00 91.94 176 SER A C 1
ATOM 1463 O O . SER A 1 176 ? -12.299 -6.674 -16.543 1.00 91.94 176 SER A O 1
ATOM 1465 N N . ASP A 1 177 ? -12.344 -5.041 -18.087 1.00 91.62 177 ASP A N 1
ATOM 1466 C CA . ASP A 1 177 ? -12.259 -5.930 -19.250 1.00 91.62 177 ASP A CA 1
ATOM 1467 C C . ASP A 1 177 ? -10.922 -6.675 -19.313 1.00 91.62 177 ASP A C 1
ATOM 1469 O O . ASP A 1 177 ? -10.862 -7.780 -19.840 1.00 91.62 177 ASP A O 1
ATOM 1473 N N . VAL A 1 178 ? -9.854 -6.117 -18.740 1.00 91.50 178 VAL A N 1
ATOM 1474 C CA . VAL A 1 178 ? -8.556 -6.799 -18.659 1.00 91.50 178 VAL A CA 1
ATOM 1475 C C . VAL A 1 178 ? -8.490 -7.685 -17.417 1.00 91.50 178 VAL A C 1
ATOM 1477 O O . VAL A 1 178 ? -8.148 -8.862 -17.511 1.00 91.50 178 VAL A O 1
ATOM 1480 N N . LEU A 1 179 ? -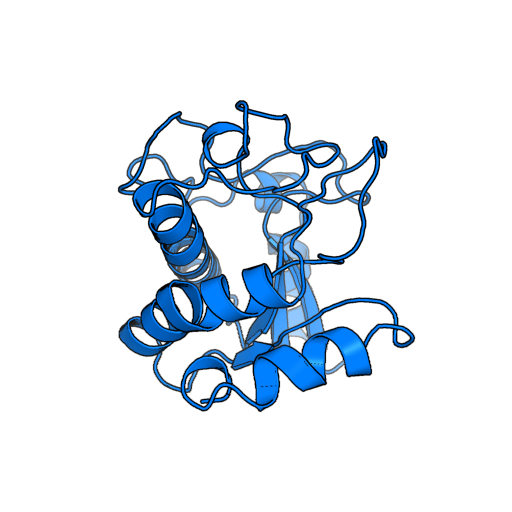8.840 -7.137 -16.253 1.00 91.88 179 LEU A N 1
ATOM 1481 C CA . LEU A 1 179 ? -8.631 -7.808 -14.973 1.00 91.88 179 LEU A CA 1
ATOM 1482 C C . LEU A 1 179 ? -9.626 -8.945 -14.739 1.00 91.88 179 LEU A C 1
ATOM 1484 O O . LEU A 1 179 ? -9.220 -10.042 -14.365 1.00 91.88 179 LEU A O 1
ATOM 1488 N N . LEU A 1 180 ? -10.922 -8.709 -14.966 1.00 90.31 180 LEU A N 1
ATOM 1489 C CA . LEU A 1 180 ? -11.9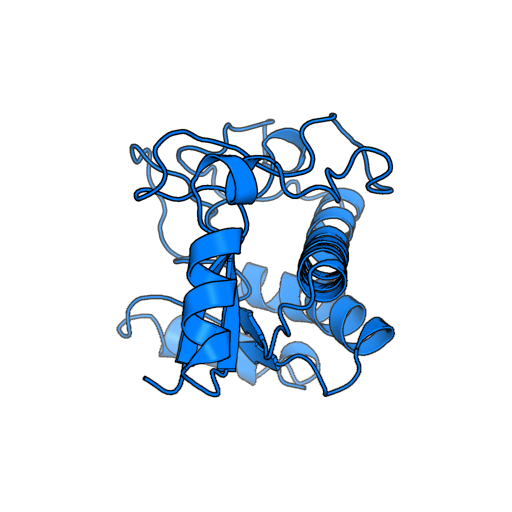64 -9.695 -14.654 1.00 90.31 180 LEU A CA 1
ATOM 1490 C C . LEU A 1 180 ? -12.001 -10.861 -15.651 1.00 90.31 180 LEU A C 1
ATOM 1492 O O . LEU A 1 180 ? -12.590 -11.899 -15.354 1.00 90.31 180 LEU A O 1
ATOM 1496 N N . GLN A 1 181 ? -11.373 -10.712 -16.820 1.00 90.38 181 GLN A N 1
ATOM 1497 C CA . GLN A 1 181 ? -11.193 -11.806 -17.777 1.00 90.38 181 GLN A CA 1
ATOM 1498 C C . GLN A 1 181 ? -10.033 -12.738 -17.388 1.00 90.38 181 GLN A C 1
ATOM 1500 O O . GLN A 1 181 ? -9.993 -13.885 -17.839 1.00 90.38 181 GLN A O 1
ATOM 1505 N N . ASP A 1 182 ? -9.113 -12.291 -16.528 1.00 89.94 182 ASP A N 1
ATOM 1506 C CA . ASP A 1 182 ? -8.057 -13.134 -15.978 1.00 89.94 182 ASP A CA 1
ATOM 1507 C C . ASP A 1 182 ? -8.561 -13.859 -14.722 1.00 89.94 182 ASP A C 1
ATOM 1509 O O . ASP A 1 182 ? -8.641 -13.305 -13.624 1.00 89.94 182 ASP A O 1
ATOM 1513 N N . SER A 1 183 ? -8.874 -15.147 -14.870 1.00 86.50 183 SER A N 1
ATOM 1514 C CA . SER A 1 183 ? -9.450 -15.954 -13.791 1.00 86.50 183 SER A CA 1
ATOM 1515 C C . SER A 1 183 ? -8.545 -16.121 -12.569 1.00 86.50 183 SER A C 1
ATOM 1517 O O . SER A 1 183 ? -9.015 -16.633 -11.560 1.00 86.50 183 SER A O 1
ATOM 1519 N N . LYS A 1 184 ? -7.246 -15.809 -12.657 1.00 84.62 184 LYS A N 1
ATOM 1520 C CA . LYS A 1 184 ? -6.338 -15.834 -11.501 1.00 84.62 184 LYS A CA 1
ATOM 1521 C C . LYS A 1 184 ? -6.300 -14.481 -10.799 1.00 84.62 184 LYS A C 1
ATOM 1523 O O . LYS A 1 184 ? -6.150 -14.455 -9.586 1.00 84.62 184 LYS A O 1
ATOM 1528 N N . ALA A 1 185 ? -6.433 -13.384 -11.544 1.00 81.69 185 ALA A N 1
ATOM 1529 C CA . ALA A 1 185 ? -6.539 -12.045 -10.970 1.00 81.69 185 ALA A CA 1
ATOM 1530 C C . ALA A 1 185 ? -7.908 -11.793 -10.314 1.00 81.69 185 ALA A C 1
ATOM 1532 O O . ALA A 1 185 ? -7.994 -11.026 -9.362 1.00 81.69 185 ALA A O 1
ATOM 1533 N N . ALA A 1 186 ? -8.967 -12.429 -10.824 1.00 80.81 186 ALA A N 1
ATOM 1534 C CA . ALA A 1 186 ? -10.348 -12.235 -10.379 1.00 80.81 186 ALA A CA 1
ATOM 1535 C C . ALA A 1 186 ? -10.783 -13.100 -9.171 1.00 80.81 186 ALA A C 1
ATOM 1537 O O . ALA A 1 186 ? -11.970 -13.104 -8.839 1.00 80.81 186 ALA A O 1
ATOM 1538 N N . GLN A 1 187 ? -9.865 -13.863 -8.564 1.00 71.38 187 GLN A N 1
ATOM 1539 C CA . GLN A 1 187 ? -10.113 -14.677 -7.359 1.00 71.38 187 GLN A CA 1
ATOM 1540 C C . GLN A 1 187 ? -10.003 -13.832 -6.092 1.00 71.38 187 GLN A C 1
ATOM 1542 O O . GLN A 1 187 ? -10.875 -14.010 -5.213 1.00 71.38 187 GLN A O 1
#

InterPro domains:
  IPR001139 Glycoside hydrolase family 30 [PTHR11069] (1-187)
  IPR017853 Glycoside hydrolase superfamily [SSF51445] (1-186)
  IPR033453 Glycosyl hydrolase family 30, TIM-barrel domain [PF02055] (1-187)

Mean predicted aligned error: 3.06 Å

pLDDT: mean 95.43, std 5.9, range [61.78, 98.88]

Sequence (187 aa):
YTMGRIPINSCDFSPYTYNFDNVSDDFTLEHFDDSLKGDEDTGMIQLLHDALAVAKLKLFGSPWSPPYWMKAGNHPMVGSPYPCLKQDKKYKQAWADYFVRWIQAYEKKNIPIWGVTQQNEPLFYINFWWEACSFSPSQQTDFIRDYLGPTLNRTFGDRVKLMYMDFVKEFLMDVSDVLLQDSKAAQ

Organism: Perkinsus olseni (NCBI:txid32597)

Secondary structure (DSSP, 8-state):
--EEEEEES--TTSSS---S--STT-TT-TT--TT-HHHHHTTHHHHHHHHHHH---EEEEEES---GGGBGGG--SBB--SS-B-SSHHHHHHHHHHHHHHHHHHHHTT--EEEEES-SSTT--S--SSB-----HHHHHHHIIIIIHHHHHHHHGGGSEEE---S-GGGHHHHHHHHTTSTTTT-

Solvent-accessible surface area (backbone atoms only — not comparable to full-atom values): 10118 Å² total; per-residue (Å²): 122,55,62,47,81,41,69,38,48,31,41,77,91,40,100,59,90,51,65,50,47,88,60,74,83,52,62,80,52,83,70,45,46,66,80,41,58,70,41,51,76,71,41,50,53,59,53,51,50,59,48,54,76,79,34,76,57,45,26,28,37,29,30,22,33,66,44,27,67,42,23,33,93,53,37,56,35,55,10,40,47,86,61,17,58,37,83,56,64,63,42,49,42,32,54,28,50,45,55,55,51,51,52,51,34,40,41,76,70,73,44,69,65,42,28,34,38,81,29,37,38,18,81,54,79,53,91,46,97,32,40,28,35,22,38,56,45,65,52,48,28,50,43,36,40,76,26,37,47,55,50,47,38,74,76,50,42,88,63,48,41,81,41,74,67,56,59,69,73,89,51,47,59,67,35,45,65,52,25,63,70,33,75,71,50,60,109

Radius of gyration: 15.67 Å; Cα contacts (8 Å, |Δi|>4): 338; chains: 1; bounding box: 37×35×40 Å

Nearest PDB structures (foldseek):
  2wcg-assembly2_B  TM=9.196E-01  e=2.037E-17  Homo sapiens
  2v3d-assembly1_A  TM=9.221E-01  e=3.227E-17  Homo sapiens
  6q1p-assembly2_B  TM=9.233E-01  e=4.786E-17  Homo sapiens
  2vt0-assembly2_B  TM=9.039E-01  e=2.829E-17  Homo sapiens
  2xwe-assembly1_A  TM=9.198E-01  e=2.030E-16  Homo sapiens